Protein AF-A0A0Q3KQB5-F1 (afdb_monomer_lite)

Organism: Brachypodium distachyon (NCBI:txid15368)

Radius of gyration: 31.4 Å; chains: 1; bounding box: 70×89×76 Å

Foldseek 3Di:
DDDDDDDDDDDDDDDDDDDDDDDPPPDDDDPVRVVVVVVVVVVVVVVLLVPDPPDDPPDDPVCPPVSDDDDPPPPDPPPDPPPDPCPPPQDLQQVALPAPPNPNHPPVQWDADDDFKTKGDDPDDAPDPPKIKIFGNDLAQEPVPDDPVSVVVVVVVQVVSQVVLVVVQWGWDWDWDRPDVVNHSHTTIIMTDIDHPVVVVCVVVVVVVPPPPPPDD

Sequence (217 aa):
MESVLDDQDTSVDDPRHEKGRRSIRHTKPVAADRRKGEKDADLHAADLIVRSKHYNMSRSVEDEYNLGDAPRRKSKEAHEEKSTTHTHILTQKDRCLYCLENPSRPKHLVVAIGNFTYLMLPQFEPVVPGHFIILPLQHESATRGIDRNIWEEIRNFKKCLLKMFAQQDKDVIFMETVICLAKQRRHCIIECIPVPLEVSNKAPMYFKKWQPSASHP

Structure (mmCIF, N/CA/C/O backbone):
data_AF-A0A0Q3KQB5-F1
#
_entry.id   AF-A0A0Q3KQB5-F1
#
loop_
_atom_site.group_PDB
_atom_site.id
_atom_site.type_symbol
_atom_site.label_atom_id
_atom_site.label_alt_id
_atom_site.label_comp_id
_atom_site.label_asym_id
_atom_site.label_entity_id
_atom_site.label_seq_id
_atom_site.pdbx_PDB_ins_code
_atom_site.Cartn_x
_atom_site.Cartn_y
_atom_site.Cartn_z
_atom_site.occupancy
_atom_site.B_iso_or_equiv
_atom_site.auth_seq_id
_atom_site.auth_comp_id
_atom_site.auth_asym_id
_atom_site.auth_atom_id
_atom_site.pdbx_PDB_model_num
ATOM 1 N N . MET A 1 1 ? 30.955 54.307 -55.848 1.00 34.22 1 MET A N 1
ATOM 2 C CA . MET A 1 1 ? 32.297 54.861 -55.594 1.00 34.22 1 MET A CA 1
ATOM 3 C C . MET A 1 1 ? 32.847 54.068 -54.424 1.00 34.22 1 MET A C 1
ATOM 5 O O . MET A 1 1 ? 32.326 54.224 -53.331 1.00 34.22 1 MET A O 1
ATOM 9 N N . GLU A 1 2 ? 33.542 52.952 -54.675 1.00 24.41 2 GLU A N 1
ATOM 10 C CA . GLU A 1 2 ? 34.987 52.903 -55.033 1.00 24.41 2 GLU A CA 1
ATOM 11 C C . GLU A 1 2 ? 35.827 53.581 -53.940 1.00 24.41 2 GLU A C 1
ATOM 13 O O . GLU A 1 2 ? 35.481 54.679 -53.526 1.00 24.41 2 GLU A O 1
ATOM 18 N N . SER A 1 3 ? 36.918 53.042 -53.403 1.00 26.06 3 SER A N 1
ATOM 19 C CA . SER A 1 3 ? 37.793 51.905 -53.737 1.00 26.06 3 SER A CA 1
ATOM 20 C C . SER A 1 3 ? 38.804 51.780 -52.571 1.00 26.06 3 SER A C 1
ATOM 22 O O . SER A 1 3 ? 39.145 52.801 -51.985 1.00 26.06 3 SER A O 1
ATOM 24 N N . VAL A 1 4 ? 39.096 50.574 -52.065 1.00 29.88 4 VAL A N 1
ATOM 25 C CA . VAL A 1 4 ? 40.359 49.794 -52.208 1.00 29.88 4 VAL A CA 1
ATOM 26 C C . VAL A 1 4 ? 41.632 50.403 -51.569 1.00 29.88 4 VAL A C 1
ATOM 28 O O . VAL A 1 4 ? 41.994 51.531 -51.890 1.00 29.88 4 VAL A O 1
ATOM 31 N N . LEU A 1 5 ? 42.314 49.565 -50.760 1.00 28.83 5 LEU A N 1
ATOM 32 C CA . LEU A 1 5 ? 43.770 49.262 -50.639 1.00 28.83 5 LEU A CA 1
ATOM 33 C C . LEU A 1 5 ? 44.191 49.159 -49.149 1.00 28.83 5 LEU A C 1
ATOM 35 O O . LEU A 1 5 ? 44.036 50.123 -48.408 1.00 28.83 5 LEU A O 1
ATOM 39 N N . ASP A 1 6 ? 44.383 47.953 -48.594 1.00 26.89 6 ASP A N 1
ATOM 40 C CA . ASP A 1 6 ? 45.582 47.070 -48.602 1.00 26.89 6 ASP A CA 1
ATOM 41 C C . ASP A 1 6 ? 46.712 47.569 -47.685 1.00 26.89 6 ASP A C 1
ATOM 43 O O . ASP A 1 6 ? 47.214 48.667 -47.884 1.00 26.89 6 ASP A O 1
ATOM 47 N N . ASP A 1 7 ? 47.102 46.750 -46.699 1.00 29.17 7 ASP A N 1
ATOM 48 C CA . ASP A 1 7 ? 48.508 46.366 -46.524 1.00 29.17 7 ASP A CA 1
ATOM 49 C C . ASP A 1 7 ? 48.683 45.172 -45.563 1.00 29.17 7 ASP A C 1
ATOM 51 O O . ASP A 1 7 ? 47.930 44.958 -44.610 1.00 29.17 7 ASP A O 1
ATOM 55 N N . GLN A 1 8 ? 49.684 44.373 -45.922 1.00 28.42 8 GLN A N 1
ATOM 56 C CA . GLN A 1 8 ? 50.050 43.021 -45.494 1.00 28.42 8 GLN A CA 1
ATOM 57 C C . GLN A 1 8 ? 50.700 42.971 -44.096 1.00 28.42 8 GLN A C 1
ATOM 59 O O . GLN A 1 8 ? 51.203 43.983 -43.622 1.00 28.42 8 GLN A O 1
ATOM 64 N N . ASP A 1 9 ? 50.738 41.793 -43.447 1.00 24.27 9 ASP A N 1
ATOM 65 C CA . ASP A 1 9 ? 51.965 40.969 -43.413 1.00 24.27 9 ASP A CA 1
ATOM 66 C C . ASP A 1 9 ? 51.830 39.644 -42.615 1.00 24.27 9 ASP A C 1
ATOM 68 O O . ASP A 1 9 ? 51.069 39.524 -41.653 1.00 24.27 9 ASP A O 1
ATOM 72 N N . THR A 1 10 ? 52.696 38.695 -42.986 1.00 25.69 10 THR A N 1
ATOM 73 C CA . THR A 1 10 ? 53.191 37.505 -42.256 1.00 25.69 10 THR A CA 1
ATOM 74 C C . THR A 1 10 ? 52.646 36.092 -42.569 1.00 25.69 10 THR A C 1
ATOM 76 O O . THR A 1 10 ? 51.698 35.573 -41.987 1.00 25.69 10 THR A O 1
ATOM 79 N N . SER A 1 11 ? 53.407 35.446 -43.466 1.00 27.06 11 SER A N 1
ATOM 80 C CA . SER A 1 11 ? 54.038 34.110 -43.371 1.00 27.06 11 SER A CA 1
ATOM 81 C C . SER A 1 11 ? 53.189 32.836 -43.225 1.00 27.06 11 SER A C 1
ATOM 83 O O . SER A 1 11 ? 52.615 32.538 -42.180 1.00 27.06 11 SER A O 1
ATOM 85 N N . VAL A 1 12 ? 53.282 32.014 -44.273 1.00 31.72 12 VAL A N 1
ATOM 86 C CA . VAL A 1 12 ? 52.956 30.582 -44.337 1.00 31.72 12 VAL A CA 1
ATOM 87 C C . VAL A 1 12 ? 54.122 29.771 -43.755 1.00 31.72 12 VAL A C 1
ATOM 89 O O . VAL A 1 12 ? 55.255 30.001 -44.166 1.00 31.72 12 VAL A O 1
ATOM 92 N N . ASP A 1 13 ? 53.851 28.793 -42.881 1.00 27.06 13 ASP A N 1
ATOM 93 C CA . ASP A 1 13 ? 54.765 27.665 -42.629 1.00 27.06 13 ASP A CA 1
ATOM 94 C C . ASP A 1 13 ? 54.020 26.385 -42.171 1.00 27.06 13 ASP A C 1
ATOM 96 O O . ASP A 1 13 ? 53.033 26.429 -41.435 1.00 27.06 13 ASP A O 1
ATOM 100 N N . ASP A 1 14 ? 54.508 25.249 -42.673 1.00 30.89 14 ASP A N 1
ATOM 101 C CA . ASP A 1 14 ? 53.938 23.887 -42.774 1.00 30.89 14 ASP A CA 1
ATOM 102 C C . ASP A 1 14 ? 53.944 23.083 -41.431 1.00 30.89 14 ASP A C 1
ATOM 104 O O . ASP A 1 14 ? 54.780 23.344 -40.555 1.00 30.89 14 ASP A O 1
ATOM 108 N N . PRO A 1 15 ? 53.072 22.067 -41.208 1.00 30.52 15 PRO A N 1
ATOM 109 C CA . PRO A 1 15 ? 52.897 21.415 -39.915 1.00 30.52 15 PRO A CA 1
ATOM 110 C C . PRO A 1 15 ? 53.890 20.262 -39.710 1.00 30.52 15 PRO A C 1
ATOM 112 O O . PRO A 1 15 ? 53.826 19.218 -40.362 1.00 30.52 15 PRO A O 1
ATOM 115 N N . ARG A 1 16 ? 54.771 20.394 -38.713 1.00 28.41 16 ARG A N 1
ATOM 116 C CA . ARG A 1 16 ? 55.593 19.277 -38.225 1.00 28.41 16 ARG A CA 1
ATOM 117 C C . ARG A 1 16 ? 54.859 18.473 -37.151 1.00 28.41 16 ARG A C 1
ATOM 119 O O . ARG A 1 16 ? 54.388 18.983 -36.141 1.00 28.41 16 ARG A O 1
ATOM 126 N N . HIS A 1 17 ? 54.776 17.177 -37.422 1.00 34.12 17 HIS A N 1
ATOM 127 C CA . HIS A 1 17 ? 54.121 16.129 -36.655 1.00 34.12 17 HIS A CA 1
ATOM 128 C C . HIS A 1 17 ? 54.867 15.836 -35.338 1.00 34.12 17 HIS A C 1
ATOM 130 O O . HIS A 1 17 ? 55.954 15.261 -35.367 1.00 34.12 17 HIS A O 1
ATOM 136 N N . GLU A 1 18 ? 54.274 16.161 -34.183 1.00 29.61 18 GLU A N 1
ATOM 137 C CA . GLU A 1 18 ? 54.802 15.768 -32.868 1.00 29.61 18 GLU A CA 1
ATOM 138 C C . GLU A 1 18 ? 53.836 14.799 -32.158 1.00 29.61 18 GLU A C 1
ATOM 140 O O . GLU A 1 18 ? 52.687 15.110 -31.838 1.00 29.61 18 GLU A O 1
ATOM 145 N N . LYS A 1 19 ? 54.294 13.555 -31.969 1.00 32.16 19 LYS A N 1
ATOM 146 C CA . LYS A 1 19 ? 53.534 12.451 -31.367 1.00 32.16 19 LYS A CA 1
ATOM 147 C C . LYS A 1 19 ? 53.401 12.647 -29.852 1.00 32.16 19 LYS A C 1
ATOM 149 O O . LYS A 1 19 ? 54.242 12.192 -29.081 1.00 32.16 19 LYS A O 1
ATOM 154 N N . GLY A 1 20 ? 52.297 13.249 -29.415 1.00 28.92 20 GLY A N 1
ATOM 155 C CA . GLY A 1 20 ? 51.906 13.288 -28.005 1.00 28.92 20 GLY A CA 1
ATOM 156 C C . GLY A 1 20 ? 51.503 11.904 -27.472 1.00 28.92 20 GLY A C 1
ATOM 157 O O . GLY A 1 20 ? 50.488 11.336 -27.882 1.00 28.92 20 GLY A O 1
ATOM 158 N N . ARG A 1 21 ? 52.277 11.362 -26.522 1.00 34.19 21 ARG A N 1
ATOM 159 C CA . ARG A 1 21 ? 51.902 10.200 -25.692 1.00 34.19 21 ARG A CA 1
ATOM 160 C C . ARG A 1 21 ? 50.584 10.495 -24.958 1.00 34.19 21 ARG A C 1
ATOM 162 O O . ARG A 1 21 ? 50.559 11.288 -24.019 1.00 34.19 21 ARG A O 1
ATOM 169 N N . ARG A 1 22 ? 49.486 9.835 -25.346 1.00 32.84 22 ARG A N 1
ATOM 170 C CA . ARG A 1 22 ? 48.226 9.862 -24.584 1.00 32.84 22 ARG A CA 1
ATOM 171 C C . ARG A 1 22 ? 48.401 9.070 -23.288 1.00 32.84 22 ARG A C 1
ATOM 173 O O . ARG A 1 22 ? 48.435 7.844 -23.305 1.00 32.84 22 ARG A O 1
ATOM 180 N N . SER A 1 23 ? 48.506 9.780 -22.169 1.00 36.62 23 SER A N 1
ATOM 181 C CA . SER A 1 23 ? 48.377 9.197 -20.833 1.00 36.62 23 SER A CA 1
ATOM 182 C C . SER A 1 23 ? 46.940 8.704 -20.641 1.00 36.62 23 SER A C 1
ATOM 184 O O . SER A 1 23 ? 45.992 9.493 -20.682 1.00 36.62 23 SER A O 1
ATOM 186 N N . ILE A 1 24 ? 46.770 7.389 -20.487 1.00 39.47 24 ILE A N 1
ATOM 187 C CA . ILE A 1 24 ? 45.485 6.761 -20.175 1.00 39.47 24 ILE A CA 1
ATOM 188 C C . ILE A 1 24 ? 45.134 7.156 -18.739 1.00 39.47 24 ILE A C 1
ATOM 190 O O . ILE A 1 24 ? 45.691 6.630 -17.777 1.00 39.47 24 ILE A O 1
ATOM 194 N N . ARG A 1 25 ? 44.214 8.111 -18.577 1.00 37.84 25 ARG A N 1
ATOM 195 C CA . ARG A 1 25 ? 43.635 8.418 -17.267 1.00 37.84 25 ARG A CA 1
ATOM 196 C C . ARG A 1 25 ? 42.748 7.245 -16.855 1.00 37.84 25 ARG A C 1
ATOM 198 O O . ARG A 1 25 ? 41.678 7.056 -17.425 1.00 37.84 25 ARG A O 1
ATOM 205 N N . HIS A 1 26 ? 43.172 6.476 -15.854 1.00 39.59 26 HIS A N 1
ATOM 206 C CA . HIS A 1 26 ? 42.289 5.538 -15.165 1.00 39.59 26 HIS A CA 1
ATOM 207 C C . HIS A 1 26 ? 41.210 6.319 -14.406 1.00 39.59 26 HIS A C 1
ATOM 209 O O . HIS A 1 26 ? 41.435 6.838 -13.312 1.00 39.59 26 HIS A O 1
ATOM 215 N N . THR A 1 27 ? 40.022 6.416 -14.995 1.00 50.78 27 THR A N 1
ATOM 216 C CA . THR A 1 27 ? 38.812 6.831 -14.287 1.00 50.78 27 THR A CA 1
ATOM 217 C C . THR A 1 27 ? 38.420 5.731 -13.307 1.00 50.78 27 THR A C 1
ATOM 219 O O . THR A 1 27 ? 38.236 4.581 -13.704 1.00 50.78 27 THR A O 1
ATOM 222 N N . LYS A 1 28 ? 38.317 6.068 -12.015 1.00 41.97 28 LYS A N 1
ATOM 223 C CA . LYS A 1 28 ? 37.881 5.121 -10.981 1.00 41.97 28 LYS A CA 1
ATOM 224 C C . LYS A 1 28 ? 36.465 4.624 -11.319 1.00 41.97 28 LYS A C 1
ATOM 226 O O . LYS A 1 28 ? 35.595 5.466 -11.546 1.00 41.97 28 LYS A O 1
ATOM 231 N N . PRO A 1 29 ? 36.215 3.304 -11.344 1.00 44.75 29 PRO A N 1
ATOM 232 C CA . PRO A 1 29 ? 34.903 2.778 -11.692 1.00 44.75 29 PRO A CA 1
ATOM 233 C C . PRO A 1 29 ? 33.861 3.214 -10.657 1.00 44.75 29 PRO A C 1
ATOM 235 O O . PRO A 1 29 ? 34.083 3.140 -9.442 1.00 44.75 29 PRO A O 1
ATOM 238 N N . VAL A 1 30 ? 32.716 3.682 -11.154 1.00 51.41 30 VAL A N 1
ATOM 239 C CA . VAL A 1 30 ? 31.548 4.057 -10.346 1.00 51.41 30 VAL A CA 1
ATOM 240 C C . VAL A 1 30 ? 31.005 2.798 -9.658 1.00 51.41 30 VAL A C 1
ATOM 242 O O . VAL A 1 30 ? 31.136 1.692 -10.175 1.00 51.41 30 VAL A O 1
ATOM 245 N N . ALA A 1 31 ? 30.376 2.926 -8.487 1.00 53.25 31 ALA A N 1
ATOM 246 C CA . ALA A 1 31 ? 29.877 1.782 -7.710 1.00 53.25 31 ALA A CA 1
ATOM 247 C C . ALA A 1 31 ? 28.942 0.832 -8.498 1.00 53.25 31 ALA A C 1
ATOM 249 O O . ALA A 1 31 ? 28.901 -0.364 -8.217 1.00 53.25 31 ALA A O 1
ATOM 250 N N . ALA A 1 32 ? 28.220 1.344 -9.500 1.00 46.34 32 ALA A N 1
ATOM 251 C CA . ALA A 1 32 ? 27.406 0.537 -10.412 1.00 46.34 32 ALA A CA 1
ATOM 252 C C . ALA A 1 32 ? 28.251 -0.362 -11.335 1.00 46.34 32 ALA A C 1
ATOM 254 O O . ALA A 1 32 ? 27.859 -1.492 -11.610 1.00 46.34 32 ALA A O 1
ATOM 255 N N . ASP A 1 33 ? 29.416 0.125 -11.757 1.00 49.28 33 ASP A N 1
ATOM 256 C CA . ASP A 1 33 ? 30.363 -0.572 -12.631 1.00 49.28 33 ASP A CA 1
ATOM 257 C C . ASP A 1 33 ? 31.113 -1.671 -11.861 1.00 49.28 33 ASP A C 1
ATOM 259 O O . ASP A 1 33 ? 31.289 -2.781 -12.353 1.00 49.28 33 ASP A O 1
ATOM 263 N N . ARG A 1 34 ? 31.425 -1.414 -10.580 1.00 52.47 34 ARG A N 1
ATOM 264 C CA . ARG A 1 34 ? 31.968 -2.427 -9.652 1.00 52.47 34 ARG A CA 1
ATOM 265 C C . ARG A 1 34 ? 30.981 -3.576 -9.426 1.00 52.47 34 ARG A C 1
ATOM 267 O O . ARG A 1 34 ? 31.353 -4.732 -9.569 1.00 52.47 34 ARG A O 1
ATOM 274 N N . ARG A 1 35 ? 29.700 -3.263 -9.189 1.00 49.81 35 ARG A N 1
ATOM 275 C CA . ARG A 1 35 ? 28.631 -4.270 -9.023 1.00 49.81 35 ARG A CA 1
ATOM 276 C C . ARG A 1 35 ? 28.311 -5.048 -10.301 1.00 49.81 35 ARG A C 1
ATOM 278 O O . ARG A 1 35 ? 27.795 -6.160 -10.215 1.00 49.81 35 ARG A O 1
ATOM 285 N N . LYS A 1 36 ? 28.533 -4.452 -11.475 1.00 45.47 36 LYS A N 1
ATOM 286 C CA . LYS A 1 36 ? 28.383 -5.129 -12.769 1.00 45.47 36 LYS A CA 1
ATOM 287 C C . LYS A 1 36 ? 29.555 -6.088 -13.006 1.00 45.47 36 LYS A C 1
ATOM 289 O O . LYS A 1 36 ? 29.309 -7.245 -13.317 1.00 45.47 36 LYS A O 1
ATOM 294 N N . GLY A 1 37 ? 30.785 -5.649 -12.725 1.00 53.97 37 GLY A N 1
ATOM 295 C CA . GLY A 1 37 ? 31.982 -6.493 -12.787 1.00 53.97 37 GLY A CA 1
ATOM 296 C C . GLY A 1 37 ? 31.973 -7.671 -11.805 1.00 53.97 37 GLY A C 1
ATOM 297 O O . GLY A 1 37 ? 32.370 -8.766 -12.180 1.00 53.97 37 GLY A O 1
ATOM 298 N N . GLU A 1 38 ? 31.468 -7.484 -10.580 1.00 53.97 38 GLU A N 1
ATOM 299 C CA . GLU A 1 38 ? 31.330 -8.566 -9.584 1.00 53.97 38 GLU A CA 1
ATOM 300 C C . GLU A 1 38 ? 30.339 -9.651 -10.040 1.00 53.97 38 GLU A C 1
ATOM 302 O O . GLU A 1 38 ? 30.637 -10.839 -9.964 1.00 53.97 38 GLU A O 1
ATOM 307 N N . LYS A 1 39 ? 29.183 -9.257 -10.594 1.00 56.03 39 LYS A N 1
ATOM 308 C CA . LYS A 1 39 ? 28.2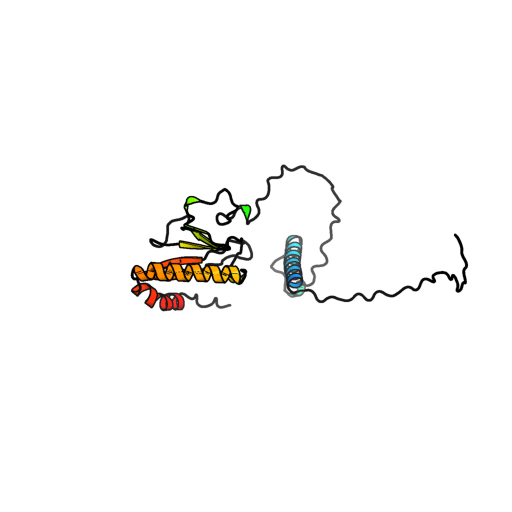01 -10.215 -11.132 1.00 56.03 39 LYS A CA 1
ATOM 309 C C . LYS A 1 39 ? 28.721 -10.965 -12.354 1.00 56.03 39 LYS A C 1
ATOM 311 O O . LYS A 1 39 ? 28.395 -12.136 -12.519 1.00 56.03 39 LYS A O 1
ATOM 316 N N . ASP A 1 40 ? 29.514 -10.303 -13.190 1.00 66.19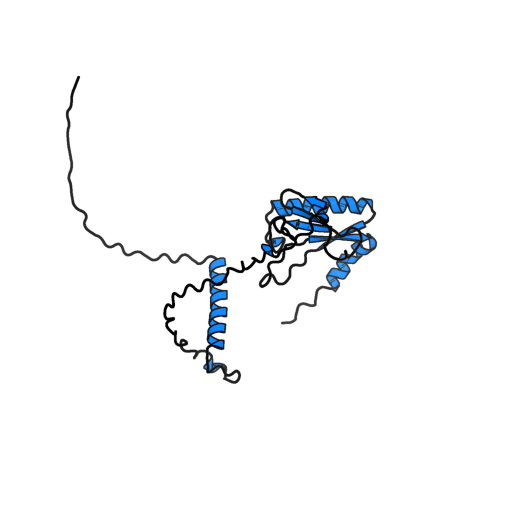 40 ASP A N 1
ATOM 317 C CA . ASP A 1 40 ? 30.140 -10.935 -14.349 1.00 66.19 40 ASP A CA 1
ATOM 318 C C . ASP A 1 40 ? 31.245 -11.913 -13.918 1.00 66.19 40 ASP A C 1
ATOM 320 O O . ASP A 1 40 ? 31.391 -12.963 -14.539 1.00 66.19 40 ASP A O 1
ATOM 324 N N . ALA A 1 41 ? 3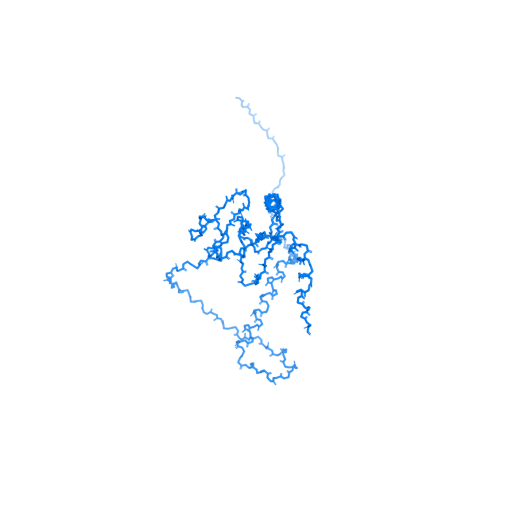1.970 -11.629 -12.828 1.00 73.12 41 ALA A N 1
ATOM 325 C CA . ALA A 1 41 ? 32.996 -12.517 -12.283 1.00 73.12 41 ALA A CA 1
ATOM 326 C C . ALA A 1 41 ? 32.405 -13.811 -11.705 1.00 73.12 41 ALA A C 1
ATOM 328 O O . ALA A 1 41 ? 32.869 -14.894 -12.059 1.00 73.12 41 ALA A O 1
ATOM 329 N N . ASP A 1 42 ? 31.351 -13.716 -10.888 1.00 78.69 42 ASP A N 1
ATOM 330 C CA . ASP A 1 42 ? 30.683 -14.890 -10.307 1.00 78.69 42 ASP A CA 1
ATOM 331 C C . ASP A 1 42 ? 30.036 -15.764 -11.391 1.00 78.69 42 ASP A C 1
ATOM 333 O O . ASP A 1 42 ? 30.144 -16.992 -11.366 1.00 78.69 42 ASP A O 1
ATOM 337 N N . LEU A 1 43 ? 29.388 -15.138 -12.381 1.00 78.44 43 LEU A N 1
ATOM 338 C CA . LEU A 1 43 ? 28.815 -15.849 -13.526 1.00 78.44 43 LEU A CA 1
ATOM 339 C C . LEU A 1 43 ? 29.899 -16.512 -14.379 1.00 78.44 43 LEU A C 1
ATOM 341 O O . LEU A 1 43 ? 29.716 -17.646 -14.815 1.00 78.44 43 LEU A O 1
ATOM 345 N N . HIS A 1 44 ? 31.027 -15.835 -14.596 1.00 79.75 44 HIS A N 1
ATOM 346 C CA . HIS A 1 44 ? 32.163 -16.392 -15.322 1.00 79.75 44 HIS A CA 1
ATOM 347 C C . HIS A 1 44 ? 32.794 -17.568 -14.566 1.00 79.75 44 HIS A C 1
ATOM 349 O O . HIS A 1 44 ? 33.077 -18.599 -15.171 1.00 79.75 44 HIS A O 1
ATOM 355 N N . ALA A 1 45 ? 32.958 -17.463 -13.245 1.00 79.56 45 ALA A N 1
ATOM 356 C CA . ALA A 1 45 ? 33.443 -18.555 -12.406 1.00 79.56 45 ALA A CA 1
ATOM 357 C C . ALA A 1 45 ? 32.491 -19.762 -12.444 1.00 79.56 45 ALA A C 1
ATOM 359 O O . ALA A 1 45 ? 32.933 -20.887 -12.672 1.00 79.56 45 ALA A O 1
ATOM 360 N N . ALA A 1 46 ? 31.180 -19.538 -12.308 1.00 82.12 46 ALA A N 1
ATOM 361 C CA . ALA A 1 46 ? 30.179 -20.600 -12.410 1.00 82.12 46 ALA A CA 1
ATOM 362 C C . ALA A 1 46 ? 30.187 -21.276 -13.793 1.00 82.12 46 ALA A C 1
ATOM 364 O O . ALA A 1 46 ? 30.137 -22.502 -13.889 1.00 82.12 46 ALA A O 1
ATOM 365 N N . ASP A 1 47 ? 30.295 -20.493 -14.866 1.00 78.81 47 ASP A N 1
ATOM 366 C CA . ASP A 1 47 ? 30.380 -20.995 -16.238 1.00 78.81 47 ASP A CA 1
ATOM 367 C C . ASP A 1 47 ? 31.665 -21.813 -16.471 1.00 78.81 47 ASP A C 1
ATOM 369 O O . ASP A 1 47 ? 31.616 -22.870 -17.102 1.00 78.81 47 ASP A O 1
ATOM 373 N N . LEU A 1 48 ? 32.802 -21.394 -15.902 1.00 77.12 48 LEU A N 1
ATOM 374 C CA . LEU A 1 48 ? 34.047 -22.169 -15.915 1.00 77.12 48 LEU A CA 1
ATOM 375 C C . LEU A 1 48 ? 33.903 -23.502 -15.173 1.00 77.12 48 LEU A C 1
ATOM 377 O O . LEU A 1 48 ? 34.290 -24.538 -15.715 1.00 77.12 48 LEU A O 1
ATOM 381 N N . ILE A 1 49 ? 33.311 -23.493 -13.976 1.00 76.31 49 ILE A N 1
ATOM 382 C CA . ILE A 1 49 ? 33.083 -24.700 -13.169 1.00 76.31 49 ILE A CA 1
ATOM 383 C C . ILE A 1 49 ? 32.222 -25.702 -13.948 1.00 76.31 49 ILE A C 1
ATOM 385 O O . ILE A 1 49 ? 32.630 -26.851 -14.116 1.00 76.31 49 ILE A O 1
ATOM 389 N N . VAL A 1 50 ? 31.091 -25.259 -14.509 1.00 77.50 50 VAL A N 1
ATOM 390 C CA . VAL A 1 50 ? 30.169 -26.110 -15.287 1.00 77.50 50 VAL A CA 1
ATOM 391 C C . VAL A 1 50 ? 30.821 -26.658 -16.559 1.00 77.50 50 VAL A C 1
ATOM 393 O O . VAL A 1 50 ? 30.565 -27.796 -16.952 1.00 77.50 50 VAL A O 1
ATOM 396 N N . ARG A 1 51 ? 31.663 -25.863 -17.228 1.00 71.50 51 ARG A N 1
ATOM 397 C CA . ARG A 1 51 ? 32.348 -26.278 -18.464 1.00 71.50 51 ARG A CA 1
ATOM 398 C C . ARG A 1 51 ? 33.556 -27.172 -18.217 1.00 71.50 51 ARG A C 1
ATOM 400 O O . ARG A 1 51 ? 33.998 -27.860 -19.143 1.00 71.50 51 ARG A O 1
ATOM 407 N N . SER A 1 52 ? 34.113 -27.158 -17.012 1.00 74.00 52 SER A N 1
ATOM 408 C CA . SER A 1 52 ? 35.293 -27.947 -16.688 1.00 74.00 52 SER A CA 1
ATOM 409 C C . SER A 1 52 ? 34.936 -29.436 -16.564 1.00 74.00 52 SER A C 1
ATOM 411 O O . SER A 1 52 ? 34.167 -29.861 -15.709 1.00 74.00 52 SER A O 1
ATOM 413 N N . LYS A 1 53 ? 35.523 -30.275 -17.429 1.00 62.94 53 LYS A N 1
ATOM 414 C CA . LYS A 1 53 ? 35.345 -31.743 -17.387 1.00 62.94 53 LYS A CA 1
ATOM 415 C C . LYS A 1 53 ? 36.013 -32.410 -16.177 1.00 62.94 53 LYS A C 1
ATOM 417 O O . LYS A 1 53 ? 35.768 -33.582 -15.920 1.00 62.94 53 LYS A O 1
ATOM 422 N N . HIS A 1 54 ? 36.881 -31.679 -15.479 1.00 60.56 54 HIS A N 1
ATOM 423 C CA . HIS A 1 54 ? 37.686 -32.167 -14.359 1.00 60.56 54 HIS A CA 1
ATOM 424 C C . HIS A 1 54 ? 37.153 -31.732 -12.988 1.00 60.56 54 HIS A C 1
ATOM 426 O O . HIS A 1 54 ? 37.830 -31.961 -11.987 1.00 60.56 54 HIS A O 1
ATOM 432 N N . TYR A 1 55 ? 35.962 -31.127 -12.920 1.00 58.44 55 TYR A N 1
ATOM 433 C CA . TYR A 1 55 ? 35.358 -30.786 -11.638 1.00 58.44 55 TYR A CA 1
ATOM 434 C C . TYR A 1 55 ? 34.956 -32.062 -10.889 1.00 58.44 55 TYR A C 1
ATOM 436 O O . TYR A 1 55 ? 34.025 -32.765 -11.279 1.00 58.44 55 TYR A O 1
ATOM 444 N N . ASN A 1 56 ? 35.683 -32.369 -9.816 1.00 60.97 56 ASN A N 1
ATOM 445 C CA . ASN A 1 56 ? 35.336 -33.411 -8.862 1.00 60.97 56 ASN A CA 1
ATOM 446 C C . ASN A 1 56 ? 35.282 -32.777 -7.468 1.00 60.97 56 ASN A C 1
ATOM 448 O O . ASN A 1 56 ? 36.275 -32.219 -7.004 1.00 60.97 56 ASN A O 1
ATOM 452 N N . MET A 1 57 ? 34.126 -32.884 -6.811 1.00 57.81 57 MET A N 1
ATOM 453 C CA . MET A 1 57 ? 33.832 -32.280 -5.506 1.00 57.81 57 MET A CA 1
ATOM 454 C C . MET A 1 57 ? 34.693 -32.844 -4.358 1.00 57.81 57 MET A C 1
ATOM 456 O O . MET A 1 57 ? 34.651 -32.324 -3.250 1.00 57.81 57 MET A O 1
ATOM 460 N N . SER A 1 58 ? 35.477 -33.898 -4.611 1.00 55.56 58 SER A N 1
ATOM 461 C CA . SER A 1 58 ? 36.357 -34.543 -3.632 1.00 55.56 58 SER A CA 1
ATOM 462 C C . SER A 1 58 ? 37.838 -34.133 -3.717 1.00 55.56 58 SER A C 1
ATOM 464 O O . SER A 1 58 ? 38.670 -34.817 -3.120 1.00 55.56 58 SER A O 1
ATOM 466 N N . ARG A 1 59 ? 38.219 -33.104 -4.492 1.00 54.53 59 ARG A N 1
ATOM 467 C CA . ARG A 1 59 ? 39.625 -32.642 -4.547 1.00 54.53 59 ARG A CA 1
ATOM 468 C C . ARG A 1 59 ? 39.966 -31.724 -3.369 1.00 54.53 59 ARG A C 1
ATOM 470 O O . ARG A 1 59 ? 39.137 -30.924 -2.948 1.00 54.53 59 ARG A O 1
ATOM 477 N N . SER A 1 60 ? 41.194 -31.864 -2.859 1.00 55.59 60 SER A N 1
ATOM 478 C CA . SER A 1 60 ? 41.753 -31.025 -1.789 1.00 55.59 60 SER A CA 1
ATOM 479 C C . SER A 1 60 ? 41.812 -29.557 -2.214 1.00 55.59 60 SER A C 1
ATOM 481 O O . SER A 1 60 ? 42.058 -29.256 -3.384 1.00 55.59 60 SER A O 1
ATOM 483 N N . VAL A 1 61 ? 41.631 -28.658 -1.245 1.00 53.78 61 VAL A N 1
ATOM 484 C CA . VAL A 1 61 ? 41.595 -27.189 -1.395 1.00 53.78 61 VAL A CA 1
ATOM 485 C C . VAL A 1 61 ? 42.869 -26.635 -2.058 1.00 53.78 61 VAL A C 1
ATOM 487 O O . VAL A 1 61 ? 42.838 -25.578 -2.681 1.00 53.78 61 VAL A O 1
ATOM 490 N N . GLU A 1 62 ? 43.988 -27.365 -2.010 1.00 51.59 62 GLU A N 1
ATOM 491 C CA . GLU A 1 62 ? 45.243 -26.948 -2.649 1.00 51.59 62 GLU A CA 1
ATOM 492 C C . GLU A 1 62 ? 45.239 -26.984 -4.193 1.00 51.59 62 GLU A C 1
ATOM 494 O O . GLU A 1 62 ? 46.099 -26.354 -4.807 1.00 51.59 62 GLU A O 1
ATOM 499 N N . ASP A 1 63 ? 44.269 -27.641 -4.842 1.00 55.00 63 ASP A N 1
ATOM 500 C CA . ASP A 1 63 ? 44.181 -27.718 -6.313 1.00 55.00 63 ASP A CA 1
ATOM 501 C C . ASP A 1 63 ? 43.285 -26.627 -6.950 1.00 55.00 63 ASP A C 1
ATOM 503 O O . ASP A 1 63 ? 43.165 -26.559 -8.177 1.00 55.00 63 ASP A O 1
ATOM 507 N N . GLU A 1 64 ? 42.648 -25.765 -6.147 1.00 51.25 64 GLU A N 1
ATOM 508 C CA . GLU A 1 64 ? 41.617 -24.803 -6.589 1.00 51.25 64 GLU A CA 1
ATOM 509 C C . GLU A 1 64 ? 42.157 -23.695 -7.517 1.00 51.25 64 GLU A C 1
ATOM 511 O O . GLU A 1 64 ? 41.436 -23.164 -8.361 1.00 51.25 64 GLU A O 1
ATOM 516 N N . TYR A 1 65 ? 43.457 -23.398 -7.448 1.00 51.59 65 TYR A N 1
ATOM 517 C CA . TYR A 1 65 ? 44.111 -22.368 -8.269 1.00 51.59 65 TYR A CA 1
ATOM 518 C C . TYR A 1 65 ? 44.614 -22.878 -9.628 1.00 51.59 65 TYR A C 1
ATOM 520 O O . TYR A 1 65 ? 45.216 -22.117 -10.384 1.00 51.59 65 TYR A O 1
ATOM 528 N N . ASN A 1 66 ? 44.369 -24.152 -9.958 1.00 52.53 66 ASN A N 1
ATOM 529 C CA . ASN A 1 66 ? 44.841 -24.791 -11.191 1.00 52.53 66 ASN A CA 1
ATOM 530 C C . ASN A 1 66 ? 43.731 -24.971 -12.244 1.00 52.53 66 ASN A C 1
ATOM 532 O O . ASN A 1 66 ? 43.818 -25.842 -13.115 1.00 52.53 66 ASN A O 1
ATOM 536 N N . LEU A 1 67 ? 42.683 -24.139 -12.206 1.00 54.72 67 LEU A N 1
ATOM 537 C CA . LEU A 1 67 ? 41.819 -23.941 -13.370 1.00 54.72 67 LEU A CA 1
ATOM 538 C C . LEU A 1 67 ? 42.592 -23.127 -14.414 1.00 54.72 67 LEU A C 1
ATOM 540 O O . LEU A 1 67 ? 42.443 -21.913 -14.520 1.00 54.72 67 LEU A O 1
ATOM 544 N N . GLY A 1 68 ? 43.443 -23.805 -15.185 1.00 55.53 68 GLY A N 1
ATOM 545 C CA . GLY A 1 68 ? 43.987 -23.235 -16.413 1.00 55.53 68 GLY A CA 1
ATOM 546 C C . GLY A 1 68 ? 42.854 -22.730 -17.310 1.00 55.53 68 GLY A C 1
ATOM 547 O O . GLY A 1 68 ? 41.763 -23.310 -17.314 1.00 55.53 68 GLY A O 1
ATOM 548 N N . ASP A 1 69 ? 43.119 -21.650 -18.052 1.00 54.34 69 ASP A N 1
ATOM 549 C CA . ASP A 1 69 ? 42.172 -21.035 -18.984 1.00 54.34 69 ASP A CA 1
ATOM 550 C C . ASP A 1 69 ? 41.427 -22.111 -19.783 1.00 54.34 69 ASP A C 1
ATOM 552 O O . ASP A 1 69 ? 42.017 -22.845 -20.587 1.00 54.34 69 ASP A O 1
ATOM 556 N N . ALA A 1 70 ? 40.115 -22.225 -19.557 1.00 49.62 70 ALA A N 1
ATOM 557 C CA . ALA A 1 70 ? 39.286 -23.134 -20.330 1.00 49.62 70 ALA A CA 1
ATOM 558 C C . ALA A 1 70 ? 39.463 -22.786 -21.819 1.00 49.62 70 ALA A C 1
ATOM 560 O O . ALA A 1 70 ? 39.365 -21.608 -22.182 1.00 49.62 70 ALA A O 1
ATOM 561 N N . PRO A 1 71 ? 39.730 -23.764 -22.706 1.00 43.97 71 PRO A N 1
ATOM 562 C CA . PRO A 1 71 ? 40.029 -23.472 -24.097 1.00 43.97 71 PRO A CA 1
ATOM 563 C C . PRO A 1 71 ? 38.855 -22.719 -24.723 1.00 43.97 71 PRO A C 1
ATOM 565 O O . PRO A 1 71 ? 37.773 -23.270 -24.942 1.00 43.97 71 PRO A O 1
ATOM 568 N N . ARG A 1 72 ? 39.088 -21.437 -25.024 1.00 52.59 72 ARG A N 1
ATOM 569 C CA . ARG A 1 72 ? 38.198 -20.595 -25.821 1.00 52.59 72 ARG A CA 1
ATOM 570 C C . ARG A 1 72 ? 38.007 -21.278 -27.173 1.00 52.59 72 ARG A C 1
ATOM 572 O O . ARG A 1 72 ? 38.842 -21.163 -28.070 1.00 52.59 72 ARG A O 1
ATOM 579 N N . ARG A 1 73 ? 36.889 -21.983 -27.356 1.00 51.75 73 ARG A N 1
ATOM 580 C CA . ARG A 1 73 ? 36.414 -22.297 -28.703 1.00 51.75 73 ARG A CA 1
ATOM 581 C C . ARG A 1 73 ? 36.121 -20.957 -29.369 1.00 51.75 73 ARG A C 1
ATOM 583 O O . ARG A 1 73 ? 35.198 -20.264 -28.957 1.00 51.75 73 ARG A O 1
ATOM 590 N N . LYS A 1 74 ? 36.923 -20.584 -30.374 1.00 45.97 74 LYS A N 1
ATOM 591 C CA . LYS A 1 74 ? 36.564 -19.521 -31.319 1.00 45.97 74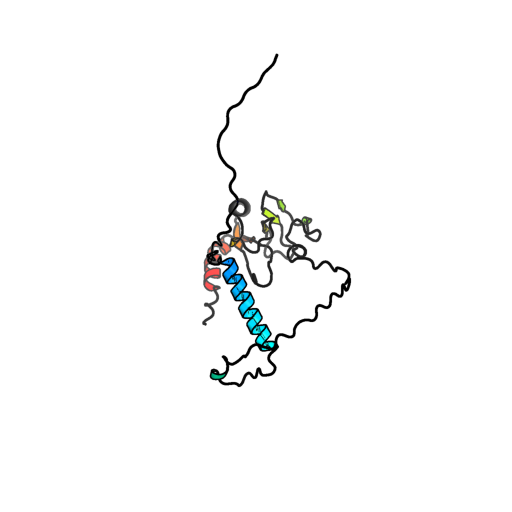 LYS A CA 1
ATOM 592 C C . LYS A 1 74 ? 35.177 -19.870 -31.853 1.00 45.97 74 LYS A C 1
ATOM 594 O O . LYS A 1 74 ? 35.036 -20.855 -32.580 1.00 45.97 74 LYS A O 1
ATOM 599 N N . SER A 1 75 ? 34.157 -19.126 -31.439 1.00 45.31 75 SER A N 1
ATOM 600 C CA . SER A 1 75 ? 32.844 -19.200 -32.062 1.00 45.31 75 SER A CA 1
ATOM 601 C C . SER A 1 75 ? 33.052 -18.855 -33.530 1.00 45.31 75 SER A C 1
ATOM 603 O O . SER A 1 75 ? 33.458 -17.739 -33.851 1.00 45.31 75 SER A O 1
ATOM 605 N N . LYS A 1 76 ? 32.847 -19.831 -34.417 1.00 46.62 76 LYS A N 1
ATOM 606 C CA . LYS A 1 76 ? 32.642 -19.525 -35.828 1.00 46.62 76 LYS A CA 1
ATOM 607 C C . LYS A 1 76 ? 31.430 -18.600 -35.877 1.00 46.62 76 LYS A C 1
ATOM 609 O O . LYS A 1 76 ? 30.385 -18.953 -35.332 1.00 46.62 76 LYS A O 1
ATOM 614 N N . GLU A 1 77 ? 31.606 -17.423 -36.459 1.00 47.25 77 GLU A N 1
ATOM 615 C CA . GLU A 1 77 ? 30.524 -16.502 -36.786 1.00 47.25 77 GLU A CA 1
ATOM 616 C C . GLU A 1 77 ? 29.572 -17.226 -37.743 1.00 47.25 77 GLU A C 1
ATOM 618 O O . GLU A 1 77 ? 29.804 -17.308 -38.946 1.00 47.25 77 GLU A O 1
ATOM 623 N N . ALA A 1 78 ? 28.532 -17.843 -37.188 1.00 41.84 78 ALA A N 1
ATOM 624 C CA . ALA A 1 78 ? 27.385 -18.309 -37.942 1.00 41.84 78 ALA A CA 1
ATOM 625 C C . ALA A 1 78 ? 26.359 -17.177 -37.902 1.00 41.84 78 ALA A C 1
ATOM 627 O O . ALA A 1 78 ? 25.547 -17.080 -36.983 1.00 41.84 78 ALA A O 1
ATOM 628 N N . HIS A 1 79 ? 26.462 -16.283 -38.882 1.00 46.19 79 HIS A N 1
ATOM 629 C CA . HIS A 1 79 ? 25.418 -15.325 -39.210 1.00 46.19 79 HIS A CA 1
ATOM 630 C C . HIS A 1 79 ? 24.274 -16.111 -39.863 1.00 46.19 79 HIS A C 1
ATOM 632 O O . HIS A 1 79 ? 24.197 -16.235 -41.080 1.00 46.19 79 HIS A O 1
ATOM 638 N N . GLU A 1 80 ? 23.433 -16.735 -39.044 1.00 42.66 80 GLU A N 1
ATOM 639 C CA . GLU A 1 80 ? 22.211 -17.387 -39.502 1.00 42.66 80 GLU A CA 1
ATOM 640 C C . GLU A 1 80 ? 21.037 -16.646 -38.856 1.00 42.66 80 GLU A C 1
ATOM 642 O O . GLU A 1 80 ? 20.681 -16.881 -37.700 1.00 42.66 80 GLU A O 1
ATOM 647 N N . GLU A 1 81 ? 20.474 -15.696 -39.608 1.00 48.78 81 GLU A N 1
ATOM 648 C CA . GLU A 1 81 ? 19.187 -15.058 -39.333 1.00 48.78 81 GLU A CA 1
ATOM 649 C C . GLU A 1 81 ? 18.085 -16.120 -39.392 1.00 48.78 81 GLU A C 1
ATOM 651 O O . GLU A 1 81 ? 17.348 -16.266 -40.366 1.00 48.78 81 GLU A O 1
ATOM 656 N N . LYS A 1 82 ? 17.951 -16.898 -38.322 1.00 42.41 82 LYS A N 1
ATOM 657 C CA . LYS A 1 82 ? 16.715 -17.621 -38.063 1.00 42.41 82 LYS A CA 1
ATOM 658 C C . LYS A 1 82 ? 15.726 -16.601 -37.528 1.00 42.41 82 LYS A C 1
ATOM 660 O O . LYS A 1 82 ? 15.730 -16.279 -36.344 1.00 42.41 82 LYS A O 1
ATOM 665 N N . SER A 1 83 ? 14.901 -16.095 -38.445 1.00 47.06 83 SER A N 1
ATOM 666 C CA . SER A 1 83 ? 13.630 -15.423 -38.177 1.00 47.06 83 SER A CA 1
ATOM 667 C C . SER A 1 83 ? 12.737 -16.362 -37.362 1.00 47.06 83 SER A C 1
ATOM 669 O O . SER A 1 83 ? 11.866 -17.066 -37.869 1.00 47.06 83 SER A O 1
ATOM 671 N N . THR A 1 84 ? 13.019 -16.450 -36.067 1.00 45.22 84 THR A N 1
ATOM 672 C CA . THR A 1 84 ? 12.089 -16.969 -35.082 1.00 45.22 84 THR A CA 1
ATOM 673 C C . THR A 1 84 ? 11.075 -15.863 -34.883 1.00 45.22 84 THR A C 1
ATOM 675 O O . THR A 1 84 ? 11.433 -14.799 -34.379 1.00 45.22 84 THR A O 1
ATOM 678 N N . THR A 1 85 ? 9.837 -16.103 -35.314 1.00 46.34 85 THR A N 1
ATOM 679 C CA . THR A 1 85 ? 8.635 -15.380 -34.882 1.00 46.34 85 THR A CA 1
ATOM 680 C C . THR A 1 85 ? 8.878 -14.722 -33.530 1.00 46.34 85 THR A C 1
ATOM 682 O O . THR A 1 85 ? 9.034 -15.431 -32.534 1.00 46.34 85 THR A O 1
ATOM 685 N N . HIS A 1 86 ? 8.986 -13.391 -33.510 1.00 49.62 86 HIS A N 1
ATOM 686 C CA . HIS A 1 86 ? 9.182 -12.616 -32.292 1.00 49.62 86 HIS A CA 1
ATOM 687 C C . HIS A 1 86 ? 7.966 -12.829 -31.382 1.00 49.62 86 HIS A C 1
ATOM 689 O O . HIS A 1 86 ? 7.033 -12.031 -31.362 1.00 49.62 86 HIS A O 1
ATOM 695 N N . THR A 1 87 ? 7.958 -13.906 -30.597 1.00 50.66 87 THR A N 1
ATOM 696 C CA . THR A 1 87 ? 7.223 -13.930 -29.340 1.00 50.66 87 THR A CA 1
ATOM 697 C C . THR A 1 87 ? 7.838 -12.814 -28.520 1.00 50.66 87 THR A C 1
ATOM 699 O O . THR A 1 87 ? 8.940 -12.970 -27.994 1.00 50.66 87 THR A O 1
ATOM 702 N N . HIS A 1 88 ? 7.185 -11.653 -28.514 1.00 55.31 88 HIS A N 1
ATOM 703 C CA . HIS A 1 88 ? 7.618 -10.501 -27.745 1.00 55.31 88 HIS A CA 1
ATOM 704 C C . HIS A 1 88 ? 7.798 -10.970 -26.301 1.00 55.31 88 HIS A C 1
ATOM 706 O O . HIS A 1 88 ? 6.827 -11.314 -25.623 1.00 55.31 88 HIS A O 1
ATOM 712 N N . ILE A 1 89 ? 9.048 -11.082 -25.847 1.00 61.47 89 ILE A N 1
ATOM 713 C CA . ILE A 1 89 ? 9.340 -11.459 -24.470 1.00 61.47 89 ILE A CA 1
ATOM 714 C C . ILE A 1 89 ? 8.851 -10.285 -23.629 1.00 61.47 89 ILE A C 1
ATOM 716 O O . ILE A 1 89 ? 9.532 -9.272 -23.511 1.00 61.47 89 ILE A O 1
ATOM 720 N N . LEU A 1 90 ? 7.630 -10.408 -23.102 1.00 61.81 90 LEU A N 1
ATOM 721 C CA . LEU A 1 90 ? 7.022 -9.397 -22.244 1.00 61.81 90 LEU A CA 1
ATOM 722 C C . LEU A 1 90 ? 7.982 -9.085 -21.099 1.00 61.81 90 LEU A C 1
ATOM 724 O O . LEU A 1 90 ? 8.387 -10.001 -20.368 1.00 61.81 90 LEU A O 1
ATOM 728 N N . THR A 1 91 ? 8.333 -7.809 -20.960 1.00 73.31 91 THR A N 1
ATOM 729 C CA . THR A 1 91 ? 9.195 -7.331 -19.883 1.00 73.31 91 THR A CA 1
ATOM 730 C C . THR A 1 91 ? 8.504 -7.556 -18.533 1.00 73.31 91 THR A C 1
ATOM 732 O O . THR A 1 91 ? 7.290 -7.761 -18.455 1.00 73.31 91 THR A O 1
ATOM 735 N N . GLN A 1 92 ? 9.255 -7.533 -17.425 1.00 71.69 92 GLN A N 1
ATOM 736 C CA . GLN A 1 92 ? 8.649 -7.682 -16.089 1.00 71.69 92 GLN A CA 1
ATOM 737 C C . GLN A 1 92 ? 7.578 -6.607 -15.808 1.00 71.69 92 GLN A C 1
ATOM 739 O O . GLN A 1 92 ? 6.615 -6.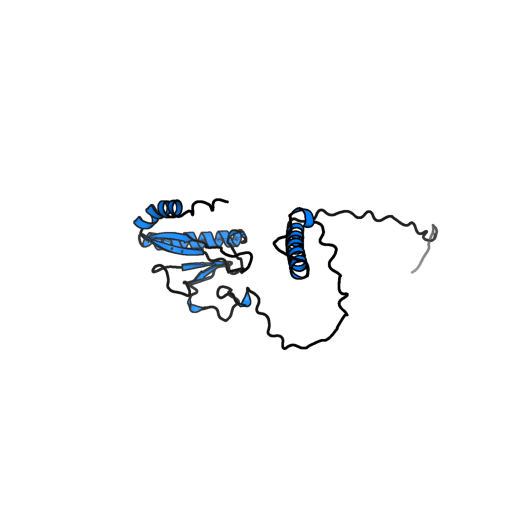892 -15.098 1.00 71.69 92 GLN A O 1
ATOM 744 N N . LYS A 1 93 ? 7.715 -5.414 -16.408 1.00 77.25 93 LYS A N 1
ATOM 745 C CA . LYS A 1 93 ? 6.731 -4.324 -16.343 1.00 77.25 93 LYS A CA 1
ATOM 746 C C . LYS A 1 93 ? 5.436 -4.696 -17.072 1.00 77.25 93 LYS A C 1
ATOM 748 O O . LYS A 1 93 ? 4.359 -4.544 -16.508 1.00 77.25 93 LYS A O 1
ATOM 753 N N . ASP A 1 94 ? 5.534 -5.279 -18.267 1.00 78.50 94 ASP A N 1
ATOM 754 C CA . ASP A 1 94 ? 4.363 -5.662 -19.077 1.00 78.50 94 ASP A CA 1
ATOM 755 C C . ASP A 1 94 ? 3.511 -6.749 -18.404 1.00 78.50 94 ASP A C 1
ATOM 757 O O . ASP A 1 94 ? 2.301 -6.828 -18.601 1.00 78.50 94 ASP A O 1
ATOM 761 N N . ARG A 1 95 ? 4.136 -7.587 -17.568 1.00 84.12 95 ARG A N 1
ATOM 762 C CA . ARG A 1 95 ? 3.447 -8.622 -16.778 1.00 84.12 95 ARG A CA 1
ATOM 763 C C . ARG A 1 95 ? 2.878 -8.094 -15.458 1.00 84.12 95 ARG A C 1
ATOM 765 O O . ARG A 1 95 ? 2.171 -8.821 -14.765 1.00 84.12 95 ARG A O 1
ATOM 772 N N . CYS A 1 96 ? 3.194 -6.860 -15.076 1.00 89.69 96 CYS A N 1
ATOM 773 C CA . CYS A 1 96 ? 2.805 -6.301 -13.792 1.00 89.69 96 CYS A CA 1
ATOM 774 C C . CYS A 1 96 ? 1.337 -5.876 -13.795 1.00 89.69 96 CYS A C 1
ATOM 776 O O . CYS A 1 96 ? 0.966 -4.913 -14.466 1.00 89.69 96 CYS A O 1
ATOM 778 N N . LEU A 1 97 ? 0.503 -6.541 -12.996 1.00 90.88 97 LEU A N 1
ATOM 779 C CA . LEU A 1 97 ? -0.923 -6.218 -12.874 1.00 90.88 97 LEU A CA 1
ATOM 780 C C . LEU A 1 97 ? -1.194 -4.894 -12.139 1.00 90.88 97 LEU A C 1
ATOM 782 O O . LEU A 1 97 ? -2.347 -4.501 -12.023 1.00 90.88 97 LEU A O 1
ATOM 786 N N . TYR A 1 98 ? -0.165 -4.208 -11.640 1.00 92.94 98 TYR A N 1
ATOM 787 C CA . TYR A 1 98 ? -0.283 -2.936 -10.920 1.00 92.94 98 TYR A CA 1
ATOM 788 C C . TYR A 1 98 ? 0.235 -1.737 -11.727 1.00 92.94 98 TYR A C 1
ATOM 790 O O . TYR A 1 98 ? 0.059 -0.592 -11.316 1.00 92.94 98 TYR A O 1
ATOM 798 N N . CYS A 1 99 ? 0.834 -1.944 -12.899 1.00 92.38 99 CYS A N 1
ATOM 799 C CA . CYS A 1 99 ? 1.144 -0.826 -13.785 1.00 92.38 99 CYS A CA 1
ATOM 800 C C . CYS A 1 99 ? -0.138 -0.292 -14.433 1.00 92.38 99 CYS A C 1
ATOM 802 O O . CYS A 1 99 ? -0.941 -1.068 -14.952 1.00 92.38 99 CYS A O 1
ATOM 804 N N . LEU A 1 100 ? -0.311 1.036 -14.462 1.00 89.06 100 LEU A N 1
ATOM 805 C CA . LEU A 1 100 ? -1.447 1.669 -15.148 1.00 89.06 100 LEU A CA 1
ATOM 806 C C . LEU A 1 100 ? -1.509 1.319 -16.638 1.00 89.06 100 LEU A C 1
ATOM 808 O O . LEU A 1 100 ? -2.600 1.159 -17.180 1.00 89.06 100 LEU A O 1
ATOM 812 N N . GLU A 1 101 ?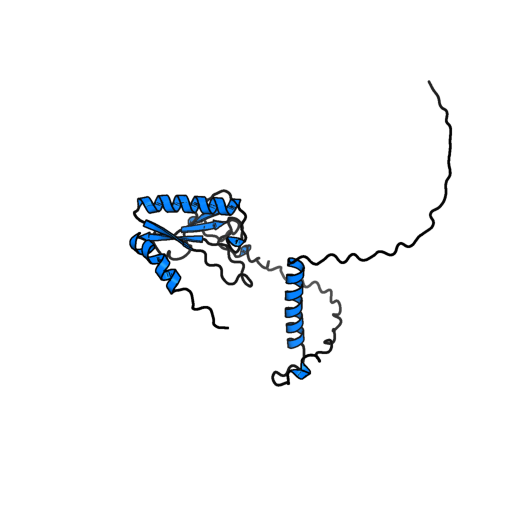 -0.339 1.202 -17.266 1.00 87.50 101 GLU A N 1
ATOM 813 C CA . GLU A 1 101 ? -0.167 0.885 -18.686 1.00 87.50 101 GLU A CA 1
ATOM 814 C C . GLU A 1 101 ? -0.591 -0.551 -19.031 1.00 87.50 101 GLU A C 1
ATOM 816 O O . GLU A 1 101 ? -0.871 -0.836 -20.193 1.00 87.50 101 GLU A O 1
ATOM 821 N N . ASN A 1 102 ? -0.667 -1.462 -18.050 1.00 89.31 102 ASN A N 1
ATOM 822 C CA . ASN A 1 102 ? -1.025 -2.850 -18.321 1.00 89.31 102 ASN A CA 1
ATOM 823 C C . ASN A 1 102 ? -2.531 -2.967 -18.640 1.00 89.31 102 ASN A C 1
ATOM 825 O O . ASN A 1 102 ? -3.362 -2.712 -17.759 1.00 89.31 102 ASN A O 1
ATOM 829 N N . PRO A 1 103 ? -2.916 -3.411 -19.854 1.00 87.06 103 PRO A N 1
ATOM 830 C CA . PRO A 1 103 ? -4.322 -3.545 -20.233 1.00 87.06 103 PRO A CA 1
ATOM 831 C C . PRO A 1 103 ? -5.064 -4.621 -19.429 1.00 87.06 103 PRO A C 1
ATOM 833 O O . PRO A 1 103 ? -6.278 -4.520 -19.270 1.00 87.06 103 PRO A O 1
ATOM 836 N N . SER A 1 104 ? -4.344 -5.612 -18.892 1.00 87.75 104 SER A N 1
ATOM 837 C CA . SER A 1 104 ? -4.901 -6.736 -18.124 1.00 87.75 104 SER A CA 1
ATOM 838 C C . SER A 1 104 ? -5.171 -6.395 -16.655 1.00 87.75 104 SER A C 1
ATOM 840 O O . SER A 1 104 ? -5.695 -7.224 -15.914 1.00 87.75 104 SER A O 1
ATOM 842 N N . ARG A 1 105 ? -4.802 -5.192 -16.199 1.00 89.69 105 ARG A N 1
ATOM 843 C CA . ARG A 1 105 ? -5.035 -4.757 -14.819 1.00 89.69 105 ARG A CA 1
ATOM 844 C C . ARG A 1 105 ? -6.538 -4.618 -14.528 1.00 89.69 105 ARG A C 1
ATOM 846 O O . ARG A 1 105 ? -7.256 -4.012 -15.329 1.00 89.69 105 ARG A O 1
ATOM 853 N N . PRO A 1 106 ? -7.020 -5.041 -13.344 1.00 90.12 106 PRO A N 1
ATOM 854 C CA . PRO A 1 106 ? -8.397 -4.792 -12.923 1.00 90.12 106 PRO A CA 1
ATOM 855 C C . PRO A 1 106 ? -8.647 -3.298 -12.654 1.00 90.12 106 PRO A C 1
ATOM 857 O O . PRO A 1 106 ? -8.401 -2.781 -11.566 1.00 90.12 106 PRO A O 1
ATOM 860 N N . LYS A 1 107 ? -9.164 -2.584 -13.661 1.00 91.56 107 LYS A N 1
ATOM 861 C CA . LYS A 1 107 ? -9.435 -1.133 -13.588 1.00 91.56 107 LYS A CA 1
ATOM 862 C C . LYS A 1 107 ? -10.523 -0.764 -12.572 1.00 91.56 107 LYS A C 1
ATOM 864 O O . LYS A 1 107 ? -10.478 0.324 -12.013 1.00 91.56 107 LYS A O 1
ATOM 869 N N . HIS A 1 108 ? -11.471 -1.666 -12.320 1.00 93.38 108 HIS A N 1
ATOM 870 C CA . HIS A 1 108 ? -12.618 -1.443 -11.433 1.00 93.38 108 HIS A CA 1
ATOM 871 C C . HIS A 1 108 ? -12.251 -1.376 -9.941 1.00 93.38 108 HIS A C 1
ATOM 873 O O . HIS A 1 108 ? -13.060 -0.923 -9.141 1.00 93.38 108 HIS A O 1
ATOM 879 N N . LEU A 1 109 ? -11.046 -1.814 -9.559 1.00 95.00 109 LEU A N 1
ATOM 880 C CA . LEU A 1 109 ? -10.575 -1.768 -8.171 1.00 95.00 109 LEU A CA 1
ATOM 881 C C . LEU A 1 109 ? -9.925 -0.429 -7.805 1.00 95.00 109 LEU A C 1
ATOM 883 O O . LEU A 1 109 ? -9.551 -0.230 -6.651 1.00 95.00 109 LEU A O 1
ATOM 887 N N . VAL A 1 110 ? -9.744 0.479 -8.767 1.00 95.81 110 VAL A N 1
ATOM 888 C CA . VAL A 1 110 ? -9.127 1.787 -8.528 1.00 95.81 110 VAL A CA 1
ATOM 889 C C . VAL A 1 110 ? -10.125 2.711 -7.839 1.00 95.81 110 VAL A C 1
ATOM 891 O O . VAL A 1 110 ? -11.228 2.916 -8.335 1.00 95.81 110 VAL A O 1
ATOM 894 N N . VAL A 1 111 ? -9.710 3.294 -6.716 1.00 95.88 111 VAL A N 1
ATOM 895 C CA . VAL A 1 111 ? -10.553 4.158 -5.876 1.00 95.88 111 VAL A CA 1
ATOM 896 C C . VAL A 1 111 ? -10.205 5.628 -6.080 1.00 95.88 111 VAL A C 1
ATOM 898 O O . VAL A 1 111 ? -11.090 6.466 -6.209 1.00 95.88 111 VAL A O 1
ATOM 901 N N . ALA A 1 112 ? -8.912 5.948 -6.119 1.00 96.12 112 ALA A N 1
ATOM 902 C CA . ALA A 1 112 ? -8.430 7.310 -6.314 1.00 96.12 112 ALA A CA 1
ATOM 903 C C . ALA A 1 112 ? -7.096 7.301 -7.060 1.00 96.12 112 ALA A C 1
ATOM 905 O O . ALA A 1 112 ? -6.282 6.397 -6.878 1.00 96.12 112 ALA A O 1
ATOM 906 N N . ILE A 1 113 ? -6.860 8.322 -7.880 1.00 96.31 113 ILE A N 1
ATOM 907 C CA . ILE A 1 113 ? -5.612 8.522 -8.619 1.00 96.31 113 ILE A CA 1
ATOM 908 C C . ILE A 1 113 ? -5.086 9.909 -8.256 1.00 96.31 113 ILE A C 1
ATOM 910 O O . ILE A 1 113 ? -5.825 10.888 -8.324 1.00 96.31 113 ILE A O 1
ATOM 914 N N . GLY A 1 114 ? -3.830 9.965 -7.830 1.00 95.19 114 GLY A N 1
ATOM 915 C CA . GLY A 1 114 ? -3.071 11.191 -7.631 1.00 95.19 114 GLY A CA 1
ATOM 916 C C . GLY A 1 114 ? -2.164 11.503 -8.825 1.00 95.19 114 GLY A C 1
ATOM 917 O O . GLY A 1 114 ? -2.334 10.968 -9.919 1.00 95.19 114 GLY A O 1
ATOM 918 N N . ASN A 1 115 ? -1.169 12.355 -8.610 1.00 95.75 115 ASN A N 1
ATOM 919 C CA . ASN A 1 115 ? -0.198 12.757 -9.626 1.00 95.75 115 ASN A CA 1
ATOM 920 C C . ASN A 1 115 ? 0.864 11.680 -9.883 1.00 95.75 115 ASN A C 1
ATOM 922 O O . ASN A 1 115 ? 1.258 11.467 -11.027 1.00 95.75 115 ASN A O 1
ATOM 926 N N . PHE A 1 116 ? 1.342 11.013 -8.829 1.00 95.81 116 PHE A N 1
ATOM 927 C CA . PHE A 1 116 ? 2.426 10.026 -8.889 1.00 95.81 116 PHE A CA 1
ATOM 928 C C . PHE A 1 116 ? 2.086 8.696 -8.216 1.00 95.81 116 PHE A C 1
ATOM 930 O O . PHE A 1 116 ? 2.831 7.725 -8.365 1.00 95.81 116 PHE A O 1
ATOM 937 N N . THR A 1 117 ? 0.967 8.622 -7.500 1.00 97.06 117 THR A N 1
ATOM 938 C CA . THR A 1 117 ? 0.477 7.434 -6.796 1.00 97.06 117 THR A CA 1
ATOM 939 C C . THR A 1 117 ? -1.021 7.253 -6.992 1.00 97.06 117 THR A C 1
ATOM 941 O O . THR A 1 117 ? -1.732 8.169 -7.397 1.00 97.06 117 THR A O 1
ATOM 944 N N . TYR A 1 118 ? -1.521 6.055 -6.721 1.00 96.94 118 TYR A N 1
ATOM 945 C CA . TYR A 1 118 ? -2.942 5.754 -6.760 1.00 96.94 118 TYR A CA 1
ATOM 946 C C . TYR A 1 118 ? -3.331 4.758 -5.664 1.00 96.94 118 TYR A C 1
ATOM 948 O O . TYR A 1 118 ? -2.503 4.003 -5.152 1.00 96.94 118 TYR A O 1
ATOM 956 N N . LEU A 1 119 ? -4.607 4.789 -5.295 1.00 97.12 119 LEU A N 1
ATOM 957 C CA . LEU A 1 119 ? -5.232 3.946 -4.286 1.00 97.12 119 LEU A CA 1
ATOM 958 C C . LEU A 1 119 ? -6.135 2.923 -4.978 1.00 97.12 119 LEU A C 1
ATOM 960 O O . LEU A 1 119 ? -6.964 3.290 -5.818 1.00 97.12 119 LEU A O 1
ATOM 964 N N . MET A 1 120 ? -6.013 1.652 -4.609 1.00 96.44 120 MET A N 1
ATOM 965 C CA . MET A 1 120 ? -6.894 0.593 -5.103 1.00 96.44 120 MET A CA 1
ATOM 966 C C . MET A 1 120 ? -7.264 -0.409 -4.011 1.00 96.44 120 MET A C 1
ATOM 968 O O . MET A 1 120 ? -6.632 -0.469 -2.957 1.00 96.44 120 MET A O 1
ATOM 972 N N . LEU A 1 121 ? -8.292 -1.208 -4.277 1.00 96.00 121 LEU A N 1
ATOM 973 C CA . LEU A 1 121 ? -8.625 -2.388 -3.487 1.00 96.00 121 LEU A CA 1
ATOM 974 C C . LEU A 1 121 ? -7.693 -3.564 -3.851 1.00 96.00 121 LEU A C 1
ATOM 976 O O . LEU A 1 121 ? -7.248 -3.657 -5.001 1.00 96.00 121 LEU A O 1
ATOM 980 N N . PRO A 1 122 ? -7.394 -4.474 -2.907 1.00 94.62 122 PRO A N 1
ATOM 981 C CA . PRO A 1 122 ? -6.711 -5.732 -3.199 1.00 94.62 122 PRO A CA 1
ATOM 982 C C . PRO A 1 122 ? -7.426 -6.529 -4.300 1.00 94.62 122 PRO A C 1
ATOM 984 O O . PRO A 1 122 ? -8.651 -6.526 -4.382 1.00 94.62 122 PRO A O 1
ATOM 987 N N . GLN A 1 123 ? -6.657 -7.223 -5.145 1.00 91.31 123 GLN A N 1
ATOM 988 C CA . GLN A 1 123 ? -7.219 -8.064 -6.219 1.00 91.31 123 GLN A CA 1
ATOM 989 C C . GLN A 1 123 ? -7.791 -9.387 -5.699 1.00 91.31 123 GLN A C 1
ATOM 991 O O . GLN A 1 123 ? -8.658 -9.983 -6.332 1.00 91.31 123 GLN A O 1
ATOM 996 N N . PHE A 1 124 ? -7.268 -9.847 -4.566 1.00 89.75 124 PHE A N 1
ATOM 997 C CA . PHE A 1 124 ? -7.688 -11.065 -3.889 1.00 89.75 124 PHE A CA 1
ATOM 998 C C . PHE A 1 124 ? -8.480 -10.717 -2.632 1.00 89.75 124 PHE A C 1
ATOM 1000 O O . PHE A 1 124 ? -8.756 -9.547 -2.360 1.00 89.75 124 PHE A O 1
ATOM 1007 N N . GLU A 1 125 ? -8.826 -11.744 -1.861 1.00 92.50 125 GLU A N 1
ATOM 1008 C CA . GLU A 1 125 ? -9.559 -11.587 -0.615 1.00 92.50 125 GLU A CA 1
ATOM 1009 C C . GLU A 1 125 ? -8.865 -10.577 0.321 1.00 92.50 125 GLU A C 1
ATOM 1011 O O . GLU A 1 125 ? -7.678 -10.725 0.638 1.00 92.50 125 GLU A O 1
ATOM 1016 N N . PRO A 1 126 ? -9.569 -9.511 0.737 1.00 93.75 126 PRO A N 1
ATOM 1017 C CA . PRO A 1 126 ? -9.009 -8.539 1.654 1.00 93.75 126 PRO A CA 1
ATOM 1018 C C . PRO A 1 126 ? -8.867 -9.154 3.050 1.00 93.75 126 PRO A C 1
ATOM 1020 O O . PRO A 1 126 ? -9.777 -9.811 3.540 1.00 93.75 126 PRO A O 1
ATOM 1023 N N . VAL A 1 127 ? -7.756 -8.860 3.732 1.00 93.69 127 VAL A N 1
ATOM 1024 C CA . VAL A 1 127 ? -7.513 -9.300 5.120 1.00 93.69 127 VAL A CA 1
ATOM 1025 C C . VAL A 1 127 ? -8.625 -8.834 6.069 1.00 93.69 127 VAL A C 1
ATOM 1027 O O . VAL A 1 127 ? -8.995 -9.542 7.000 1.00 93.69 127 VAL A O 1
ATOM 1030 N N . VAL A 1 128 ? -9.150 -7.628 5.834 1.00 95.12 128 VAL A N 1
ATOM 1031 C CA . VAL A 1 128 ? -10.223 -7.001 6.615 1.00 95.12 128 VAL A CA 1
ATOM 1032 C C . VAL A 1 128 ? -11.090 -6.114 5.712 1.00 95.12 128 VAL A C 1
ATOM 1034 O O . VAL A 1 128 ? -10.595 -5.588 4.707 1.00 95.12 128 VAL A O 1
ATOM 1037 N N . PRO A 1 129 ? -12.363 -5.861 6.064 1.00 93.94 129 PRO A N 1
ATOM 1038 C CA . PRO A 1 129 ? -13.172 -4.856 5.382 1.00 93.94 129 PRO A CA 1
ATOM 1039 C C . PRO A 1 129 ? -12.518 -3.470 5.443 1.00 93.94 129 PRO A C 1
ATOM 1041 O O . PRO A 1 129 ? -12.154 -2.988 6.516 1.00 93.94 129 PRO A O 1
ATOM 1044 N N . GLY A 1 130 ? -12.391 -2.817 4.286 1.00 93.31 130 GLY A N 1
ATOM 1045 C CA . GLY A 1 130 ? -11.678 -1.542 4.160 1.00 93.31 130 GLY A CA 1
ATOM 1046 C C . GLY A 1 130 ? -10.168 -1.679 3.938 1.00 93.31 130 GLY A C 1
ATOM 1047 O O . GLY A 1 130 ? -9.453 -0.691 4.074 1.00 93.31 130 GLY A O 1
ATOM 1048 N N . HIS A 1 131 ? -9.668 -2.872 3.596 1.00 97.19 131 HIS A N 1
ATOM 1049 C CA . HIS A 1 131 ? -8.291 -3.040 3.134 1.00 97.19 131 HIS A CA 1
ATOM 1050 C C . HIS A 1 131 ? -8.082 -2.288 1.810 1.00 97.19 131 HIS A C 1
ATOM 1052 O O . HIS A 1 131 ? -8.751 -2.566 0.814 1.00 97.19 131 HIS A O 1
ATOM 1058 N N . PHE A 1 132 ? -7.125 -1.360 1.800 1.00 97.00 132 PHE A N 1
ATOM 1059 C CA . PHE A 1 132 ? -6.656 -0.677 0.596 1.00 97.00 132 PHE A CA 1
ATOM 1060 C C . PHE A 1 132 ? -5.177 -0.942 0.353 1.00 97.00 132 PHE A C 1
ATOM 1062 O O . PHE A 1 132 ? -4.429 -1.256 1.275 1.00 97.00 132 PHE A O 1
ATOM 1069 N N . ILE A 1 133 ? -4.732 -0.718 -0.878 1.00 97.12 133 ILE A N 1
ATOM 1070 C CA . ILE A 1 133 ? -3.316 -0.676 -1.220 1.00 97.12 133 ILE A CA 1
ATOM 1071 C C . ILE A 1 133 ? -2.985 0.643 -1.923 1.00 97.12 133 ILE A C 1
ATOM 1073 O O . ILE A 1 133 ? -3.724 1.113 -2.791 1.00 97.12 133 ILE A O 1
ATOM 1077 N N . ILE A 1 134 ? -1.873 1.251 -1.518 1.00 97.94 134 ILE A N 1
ATOM 1078 C CA . ILE A 1 134 ? -1.299 2.456 -2.121 1.00 97.94 134 ILE A CA 1
ATOM 1079 C C . ILE A 1 134 ? -0.158 2.014 -3.033 1.00 97.94 134 ILE A C 1
ATOM 1081 O O . ILE A 1 134 ? 0.716 1.246 -2.621 1.00 97.94 134 ILE A O 1
ATOM 1085 N N . LEU A 1 135 ? -0.164 2.515 -4.265 1.00 96.12 135 LEU A N 1
ATOM 1086 C CA . LEU A 1 135 ? 0.767 2.121 -5.315 1.00 96.12 135 LEU A CA 1
ATOM 1087 C C . LEU A 1 135 ? 1.359 3.361 -5.994 1.00 96.12 135 LEU A C 1
ATOM 1089 O O . LEU A 1 135 ? 0.609 4.276 -6.334 1.00 96.12 135 LEU A O 1
ATOM 1093 N N . PRO A 1 136 ? 2.675 3.416 -6.253 1.00 96.06 136 PRO A N 1
ATOM 1094 C CA . PRO A 1 136 ? 3.228 4.403 -7.172 1.00 96.06 136 PRO A CA 1
ATOM 1095 C C . PRO A 1 136 ? 2.777 4.103 -8.609 1.00 96.06 136 PRO A C 1
ATOM 1097 O O . PRO A 1 136 ? 2.597 2.942 -8.980 1.00 96.06 136 PRO A O 1
ATOM 1100 N N . LEU A 1 137 ? 2.608 5.135 -9.440 1.00 94.31 137 LEU A N 1
ATOM 1101 C CA . LEU A 1 137 ? 2.337 4.956 -10.873 1.00 94.31 137 LEU A CA 1
ATOM 1102 C C . LEU A 1 137 ? 3.551 4.334 -11.580 1.00 94.31 137 LEU A C 1
ATOM 1104 O O . LEU A 1 137 ? 3.393 3.492 -12.466 1.00 94.31 137 LEU A O 1
ATOM 1108 N N . GLN A 1 138 ? 4.758 4.728 -11.163 1.00 91.81 138 GLN A N 1
ATOM 1109 C CA . GLN A 1 138 ? 6.012 4.161 -11.650 1.00 91.81 138 GLN A CA 1
ATOM 1110 C C . GLN A 1 138 ? 6.218 2.743 -11.111 1.00 91.81 138 GLN A C 1
ATOM 1112 O O . GLN A 1 138 ? 5.949 2.456 -9.943 1.00 91.81 138 GLN A O 1
ATOM 1117 N N . HIS A 1 139 ? 6.741 1.858 -11.965 1.00 91.69 139 HIS A N 1
ATOM 1118 C CA . HIS A 1 139 ? 7.141 0.508 -11.570 1.00 91.69 139 HIS A CA 1
ATOM 1119 C C . HIS A 1 139 ? 8.445 0.562 -10.773 1.00 91.69 139 HIS A C 1
ATOM 1121 O O . HIS A 1 139 ? 9.531 0.357 -11.311 1.00 91.69 139 HIS A O 1
ATOM 1127 N N . GLU A 1 140 ? 8.322 0.831 -9.480 1.00 90.50 140 GLU A N 1
ATOM 1128 C CA . GLU A 1 140 ? 9.414 0.708 -8.519 1.00 90.50 140 GLU A CA 1
ATOM 1129 C C . GLU A 1 140 ? 9.241 -0.535 -7.661 1.00 90.50 140 GLU A C 1
ATOM 1131 O O . GLU A 1 140 ? 8.120 -0.962 -7.405 1.00 90.50 140 GLU A O 1
ATOM 1136 N N . SER A 1 141 ? 10.347 -1.133 -7.214 1.00 90.56 141 SER A N 1
ATOM 1137 C CA . SER A 1 141 ? 10.290 -2.362 -6.409 1.00 90.56 141 SER A CA 1
ATOM 1138 C C . SER A 1 141 ? 10.074 -2.130 -4.924 1.00 90.56 141 SER A C 1
ATOM 1140 O O . SER A 1 141 ? 9.588 -3.025 -4.242 1.00 90.56 141 SER A O 1
ATOM 1142 N N . ALA A 1 142 ? 10.448 -0.958 -4.422 1.00 92.00 142 ALA A N 1
ATOM 1143 C CA . ALA A 1 142 ? 10.348 -0.624 -3.011 1.00 92.00 142 ALA A CA 1
ATOM 1144 C C . ALA A 1 142 ? 10.210 0.884 -2.827 1.00 92.00 142 ALA A C 1
ATOM 1146 O O . ALA A 1 142 ? 10.756 1.654 -3.619 1.00 92.00 142 ALA A O 1
ATOM 1147 N N . THR A 1 143 ? 9.624 1.306 -1.709 1.00 93.12 143 THR A N 1
ATOM 1148 C CA . THR A 1 143 ? 9.576 2.719 -1.300 1.00 93.12 143 THR A CA 1
ATOM 1149 C C . THR A 1 143 ? 10.959 3.341 -1.134 1.00 93.12 143 THR A C 1
ATOM 1151 O O . THR A 1 143 ? 11.110 4.551 -1.217 1.00 93.12 143 THR A O 1
ATOM 1154 N N . ARG A 1 144 ? 12.007 2.533 -0.950 1.00 90.94 144 ARG A N 1
ATOM 1155 C CA . ARG A 1 144 ? 13.396 3.012 -0.890 1.00 90.94 144 ARG A CA 1
ATOM 1156 C C . ARG A 1 144 ? 13.921 3.556 -2.221 1.00 90.94 144 ARG A C 1
ATOM 1158 O O . ARG A 1 144 ? 14.920 4.265 -2.210 1.00 90.94 144 ARG A O 1
ATOM 1165 N N . GLY A 1 145 ? 13.321 3.147 -3.339 1.00 88.88 145 GLY A N 1
ATOM 1166 C CA . GLY A 1 145 ? 13.735 3.534 -4.688 1.00 88.88 145 GLY A CA 1
ATOM 1167 C C . GLY A 1 145 ? 12.933 4.690 -5.280 1.00 88.88 145 GLY A C 1
ATOM 1168 O O . GLY A 1 145 ? 13.235 5.102 -6.392 1.00 88.88 145 GLY A O 1
ATOM 1169 N N . ILE A 1 146 ? 11.919 5.195 -4.571 1.00 93.06 146 ILE A N 1
ATOM 1170 C CA . ILE A 1 146 ? 11.037 6.242 -5.093 1.00 93.06 146 ILE A CA 1
ATOM 1171 C C . ILE A 1 146 ? 11.559 7.640 -4.751 1.00 93.06 146 ILE A C 1
ATOM 1173 O O . ILE A 1 146 ? 12.217 7.852 -3.730 1.00 93.06 146 ILE A O 1
ATOM 1177 N N . ASP A 1 147 ? 11.169 8.612 -5.569 1.00 95.12 147 ASP A N 1
ATOM 1178 C CA . ASP A 1 147 ? 11.498 10.015 -5.346 1.00 95.12 147 ASP A CA 1
ATOM 1179 C C . ASP A 1 147 ? 10.688 10.649 -4.209 1.00 95.12 147 ASP A C 1
ATOM 1181 O O . ASP A 1 147 ? 9.589 10.218 -3.844 1.00 95.12 147 ASP A O 1
ATOM 1185 N N . ARG A 1 148 ? 11.201 11.773 -3.698 1.00 95.75 148 ARG A N 1
ATOM 1186 C CA . ARG A 1 148 ? 10.578 12.536 -2.608 1.00 95.75 148 ARG A CA 1
ATOM 1187 C C . ARG A 1 148 ? 9.130 12.939 -2.904 1.00 95.75 148 ARG A C 1
ATOM 1189 O O . ARG A 1 148 ? 8.294 12.864 -2.011 1.00 95.75 148 ARG A O 1
ATOM 1196 N N . ASN A 1 149 ? 8.826 13.343 -4.137 1.00 96.50 149 ASN A N 1
ATOM 1197 C CA . ASN A 1 149 ? 7.477 13.774 -4.518 1.00 96.50 149 ASN A CA 1
ATOM 1198 C C . ASN A 1 149 ? 6.464 12.625 -4.412 1.00 96.50 149 ASN A C 1
ATOM 1200 O O . ASN A 1 149 ? 5.367 12.812 -3.890 1.00 96.50 149 ASN A O 1
ATOM 1204 N N . ILE A 1 150 ? 6.870 11.424 -4.836 1.00 96.56 150 ILE A N 1
ATOM 1205 C CA . ILE A 1 150 ? 6.065 10.201 -4.741 1.00 96.56 150 ILE A CA 1
ATOM 1206 C C . ILE A 1 150 ? 5.842 9.849 -3.266 1.00 96.56 150 ILE A C 1
ATOM 1208 O O . ILE A 1 150 ? 4.724 9.556 -2.846 1.00 96.56 150 ILE A O 1
ATOM 1212 N N . TRP A 1 151 ? 6.899 9.935 -2.454 1.00 96.25 151 TRP A N 1
ATOM 1213 C CA . TRP A 1 151 ? 6.819 9.667 -1.020 1.00 96.25 151 TRP A CA 1
ATOM 1214 C C . TRP A 1 151 ? 5.890 10.630 -0.268 1.00 96.25 151 TRP A C 1
ATOM 1216 O O . TRP A 1 151 ? 5.110 10.194 0.583 1.00 96.25 151 TRP A O 1
ATOM 1226 N N . GLU A 1 152 ? 5.930 11.928 -0.577 1.00 97.50 152 GLU A N 1
ATOM 1227 C CA . GLU A 1 152 ? 5.021 12.898 0.045 1.00 97.50 152 GLU A CA 1
ATOM 1228 C C . GLU A 1 152 ? 3.560 12.632 -0.328 1.00 97.50 152 GLU A C 1
ATOM 1230 O O . GLU A 1 152 ? 2.670 12.758 0.514 1.00 97.50 152 GLU A O 1
ATOM 1235 N N . GLU A 1 153 ? 3.295 12.185 -1.554 1.00 97.62 153 GLU A N 1
ATOM 1236 C CA . GLU A 1 153 ? 1.942 11.818 -1.957 1.00 97.62 153 GLU A CA 1
ATOM 1237 C C . GLU A 1 153 ? 1.443 10.552 -1.247 1.00 97.62 153 GLU A C 1
ATOM 1239 O O . GLU A 1 153 ? 0.332 10.543 -0.711 1.00 97.62 153 GLU A O 1
ATOM 1244 N N . ILE A 1 154 ? 2.296 9.530 -1.113 1.00 97.50 154 ILE A N 1
ATOM 1245 C CA . ILE A 1 154 ? 2.013 8.356 -0.272 1.00 97.50 154 ILE A CA 1
ATOM 1246 C C . ILE A 1 154 ? 1.674 8.800 1.153 1.00 97.50 154 ILE A C 1
ATOM 1248 O O . ILE A 1 154 ? 0.709 8.320 1.749 1.00 97.50 154 ILE A O 1
ATOM 1252 N N . ARG A 1 155 ? 2.443 9.736 1.719 1.00 97.69 155 ARG A N 1
ATOM 1253 C CA . ARG A 1 155 ? 2.196 10.268 3.064 1.00 97.69 155 ARG A CA 1
ATOM 1254 C C . ARG A 1 155 ? 0.849 10.987 3.153 1.00 97.69 155 ARG A C 1
ATOM 1256 O O . ARG A 1 155 ? 0.176 10.870 4.178 1.00 97.69 155 ARG A O 1
ATOM 1263 N N . ASN A 1 156 ? 0.443 11.705 2.111 1.00 97.56 156 ASN A N 1
ATOM 1264 C CA . ASN A 1 156 ? -0.861 12.362 2.056 1.00 97.56 156 ASN A CA 1
ATOM 1265 C C . ASN A 1 156 ? -2.003 11.342 2.016 1.00 97.56 156 ASN A C 1
ATOM 1267 O O . ASN A 1 156 ? -2.925 11.460 2.824 1.00 97.56 156 ASN A O 1
ATOM 1271 N N . PHE A 1 157 ? -1.898 10.287 1.200 1.00 97.75 157 PHE A N 1
ATOM 1272 C CA . PHE A 1 157 ? -2.853 9.175 1.229 1.00 97.75 157 PHE A CA 1
ATOM 1273 C C . PHE A 1 157 ? -2.946 8.538 2.617 1.00 97.75 157 PHE A C 1
ATOM 1275 O O . PHE A 1 157 ? -4.046 8.392 3.149 1.00 97.75 157 PHE A O 1
ATOM 1282 N N . LYS A 1 158 ? -1.805 8.239 3.255 1.00 97.88 158 LYS A N 1
ATOM 1283 C CA . LYS A 1 158 ? -1.770 7.688 4.620 1.00 97.88 158 LYS A CA 1
ATOM 1284 C C . LYS A 1 158 ? -2.502 8.585 5.621 1.00 97.88 158 LYS A C 1
ATOM 1286 O O . LYS A 1 158 ? -3.305 8.091 6.403 1.00 97.88 158 LYS A O 1
ATOM 1291 N N . LYS A 1 159 ? -2.275 9.904 5.579 1.00 97.94 159 LYS A N 1
ATOM 1292 C CA . LYS A 1 159 ? -2.965 10.873 6.453 1.00 97.94 159 LYS A CA 1
ATOM 1293 C C . LYS A 1 159 ? -4.477 10.886 6.222 1.00 97.94 159 LYS A C 1
ATOM 1295 O O . LYS A 1 159 ? -5.227 10.937 7.192 1.00 97.94 159 LYS A O 1
ATOM 1300 N N . CYS A 1 160 ? -4.925 10.866 4.967 1.00 97.12 160 CYS A N 1
ATOM 1301 C CA . CYS A 1 160 ? -6.352 10.850 4.640 1.00 97.12 160 CYS A CA 1
ATOM 1302 C C . CYS A 1 160 ? -7.022 9.558 5.124 1.00 97.12 160 CYS A C 1
ATOM 1304 O O . CYS A 1 160 ? -8.077 9.619 5.749 1.00 97.12 160 CYS A O 1
ATOM 1306 N N . LEU A 1 161 ? -6.376 8.410 4.907 1.00 97.31 161 LEU A N 1
ATOM 1307 C CA . LEU A 1 161 ? -6.861 7.104 5.358 1.00 97.31 161 LEU A CA 1
ATOM 1308 C C . LEU A 1 161 ? -6.929 7.019 6.886 1.00 97.31 161 LEU A C 1
ATOM 1310 O O . LEU A 1 161 ? -7.950 6.598 7.419 1.00 97.31 161 LEU A O 1
ATOM 1314 N N . LEU A 1 162 ? -5.899 7.495 7.591 1.00 97.62 162 LEU A N 1
ATOM 1315 C CA . LEU A 1 162 ? -5.913 7.582 9.055 1.00 97.62 162 LEU A CA 1
ATOM 1316 C C . LEU A 1 162 ? -7.088 8.426 9.558 1.00 97.62 162 LEU A C 1
ATOM 1318 O O . LEU A 1 162 ? -7.815 7.991 10.441 1.00 97.62 162 LEU A O 1
ATOM 1322 N N . LYS A 1 163 ? -7.320 9.609 8.973 1.00 97.94 163 LYS A N 1
ATOM 1323 C CA . LYS A 1 163 ? -8.455 10.469 9.354 1.00 97.94 163 LYS A CA 1
ATOM 1324 C C . LYS A 1 163 ? -9.808 9.804 9.090 1.00 97.94 163 LYS A C 1
ATOM 1326 O O . LYS A 1 163 ? -10.703 9.923 9.918 1.00 97.94 163 LYS A O 1
ATOM 1331 N N . MET A 1 164 ? -9.951 9.115 7.959 1.00 97.12 164 MET A N 1
ATOM 1332 C CA . MET A 1 164 ? -11.180 8.410 7.590 1.00 97.12 164 MET A CA 1
ATOM 1333 C C . MET A 1 164 ? -11.493 7.269 8.565 1.00 97.12 164 MET A C 1
ATOM 1335 O O . MET A 1 164 ? -12.628 7.143 9.013 1.00 97.12 164 MET A O 1
ATOM 1339 N N . PHE A 1 165 ? -10.499 6.448 8.912 1.00 97.69 165 PHE A N 1
ATOM 1340 C CA . PHE A 1 165 ? -10.700 5.324 9.829 1.00 97.69 165 PHE A CA 1
ATOM 1341 C C . PHE A 1 165 ? -10.793 5.752 11.296 1.00 97.69 165 PHE A C 1
ATOM 1343 O O . PHE A 1 165 ? -11.529 5.120 12.050 1.00 97.69 165 PHE A O 1
ATOM 1350 N N . ALA A 1 166 ? -10.175 6.873 11.678 1.00 96.88 166 ALA A N 1
ATOM 1351 C CA . ALA A 1 166 ? -10.347 7.456 13.007 1.00 96.88 166 ALA A CA 1
ATOM 1352 C C . ALA A 1 166 ? -11.807 7.859 13.286 1.00 96.88 166 ALA A C 1
ATOM 1354 O O . ALA A 1 166 ? -12.274 7.705 14.405 1.00 96.88 166 ALA A O 1
ATOM 1355 N N . GLN A 1 167 ? -12.557 8.307 12.270 1.00 97.19 167 GLN A N 1
ATOM 1356 C CA . GLN A 1 167 ? -14.002 8.575 12.394 1.00 97.19 167 GLN A CA 1
ATOM 1357 C C . GLN A 1 167 ? -14.845 7.304 12.600 1.00 97.19 167 GLN A C 1
ATOM 1359 O O . GLN A 1 167 ? -16.033 7.399 12.888 1.00 97.19 167 GLN A O 1
ATOM 1364 N N . GLN A 1 168 ? -14.247 6.124 12.423 1.00 95.75 168 GLN A N 1
ATOM 1365 C CA . GLN A 1 168 ? -14.873 4.814 12.607 1.00 95.75 168 GLN A CA 1
ATOM 1366 C C . GLN A 1 168 ? -14.310 4.073 13.833 1.00 95.75 168 GLN A C 1
ATOM 1368 O O . GLN A 1 168 ? -14.430 2.850 13.892 1.00 95.75 168 GLN A O 1
ATOM 1373 N N . ASP A 1 169 ? -13.637 4.777 14.753 1.00 96.06 169 ASP A N 1
ATOM 1374 C CA . ASP A 1 169 ? -12.951 4.208 15.926 1.00 96.06 169 ASP A CA 1
ATOM 1375 C C . ASP A 1 169 ? -11.946 3.090 15.579 1.00 96.06 169 ASP A C 1
ATOM 1377 O O . ASP A 1 169 ? -11.740 2.120 16.317 1.00 96.06 169 ASP A O 1
ATOM 1381 N N . LYS A 1 170 ? -11.294 3.227 14.419 1.00 96.94 170 LYS A N 1
ATOM 1382 C CA . LYS A 1 170 ? -10.254 2.321 13.926 1.00 96.94 170 LYS A CA 1
ATOM 1383 C C . LYS A 1 170 ? -8.938 3.061 13.746 1.00 96.94 170 LYS A C 1
ATOM 1385 O O . LYS A 1 170 ? -8.899 4.255 13.458 1.00 96.94 170 LYS A O 1
ATOM 1390 N N . ASP A 1 171 ? -7.859 2.307 13.850 1.00 96.81 171 ASP A N 1
ATOM 1391 C CA . ASP A 1 171 ? -6.522 2.735 13.460 1.00 96.81 171 ASP A CA 1
ATOM 1392 C C . ASP A 1 171 ? -6.070 1.948 12.225 1.00 96.81 171 ASP A C 1
ATOM 1394 O O . ASP A 1 171 ? -6.746 1.019 11.781 1.00 96.81 171 ASP A O 1
ATOM 1398 N N . VAL A 1 172 ? -4.940 2.323 11.636 1.00 97.25 172 VAL A N 1
ATOM 1399 C CA . VAL A 1 172 ? -4.460 1.747 10.382 1.00 97.25 172 VAL A CA 1
ATOM 1400 C C . VAL A 1 172 ? -3.030 1.263 10.528 1.00 97.25 172 VAL A C 1
ATOM 1402 O O . VAL A 1 172 ? -2.117 2.030 10.832 1.00 97.25 172 VAL A O 1
ATOM 1405 N N . ILE A 1 173 ? -2.816 -0.008 10.200 1.00 96.62 173 ILE A N 1
ATOM 1406 C CA . ILE A 1 173 ? -1.478 -0.572 10.058 1.00 96.62 173 ILE A CA 1
ATOM 1407 C C . ILE A 1 173 ? -1.075 -0.459 8.589 1.00 96.62 173 ILE A C 1
ATOM 1409 O O . ILE A 1 173 ? -1.730 -1.016 7.707 1.00 96.62 173 ILE A O 1
ATOM 1413 N N . PHE A 1 174 ? 0.019 0.259 8.331 1.00 97.12 174 PHE A N 1
ATOM 1414 C CA . PHE A 1 174 ? 0.627 0.320 7.005 1.00 97.12 174 PHE A CA 1
ATOM 1415 C C . PHE A 1 174 ? 1.790 -0.660 6.910 1.00 97.12 174 PHE A C 1
ATOM 1417 O O . PHE A 1 174 ? 2.719 -0.580 7.716 1.00 97.12 174 PHE A O 1
ATOM 1424 N N . MET A 1 175 ? 1.773 -1.533 5.906 1.00 95.31 175 MET A N 1
ATOM 1425 C CA . MET A 1 175 ? 2.832 -2.520 5.684 1.00 95.31 175 MET A CA 1
ATOM 1426 C C . MET A 1 175 ? 3.323 -2.489 4.242 1.00 95.31 175 MET A C 1
ATOM 1428 O O . MET A 1 175 ? 2.553 -2.289 3.312 1.00 95.31 175 MET A O 1
ATOM 1432 N N . GLU A 1 176 ? 4.619 -2.701 4.057 1.00 94.38 176 GLU A N 1
ATOM 1433 C CA . GLU A 1 176 ? 5.227 -2.938 2.752 1.00 94.38 176 GLU A CA 1
ATOM 1434 C C . GLU A 1 176 ? 6.057 -4.215 2.863 1.00 94.38 176 GLU A C 1
ATOM 1436 O O . GLU A 1 176 ? 6.939 -4.314 3.718 1.00 94.38 176 GLU A O 1
ATOM 1441 N N . THR A 1 177 ? 5.791 -5.183 1.988 1.00 91.06 177 THR A N 1
ATOM 1442 C CA . THR A 1 177 ? 6.544 -6.439 1.943 1.00 91.06 177 THR A CA 1
ATOM 1443 C C . THR A 1 177 ? 7.366 -6.487 0.667 1.00 91.06 177 THR A C 1
ATOM 1445 O O . THR A 1 177 ? 6.841 -6.734 -0.419 1.00 91.06 177 THR A O 1
ATOM 1448 N N . VAL A 1 178 ? 8.678 -6.281 0.793 1.00 89.69 178 VAL A N 1
ATOM 1449 C CA . VAL A 1 178 ? 9.603 -6.333 -0.343 1.00 89.69 178 VAL A CA 1
ATOM 1450 C C . VAL A 1 178 ? 10.417 -7.623 -0.290 1.00 89.69 178 VAL A C 1
ATOM 1452 O O . VAL A 1 178 ? 11.310 -7.773 0.540 1.00 89.69 178 VAL A O 1
ATOM 1455 N N . ILE A 1 179 ? 10.131 -8.557 -1.199 1.00 84.12 179 ILE A N 1
ATOM 1456 C CA . ILE A 1 179 ? 10.822 -9.852 -1.292 1.00 84.12 179 ILE A CA 1
ATOM 1457 C C . ILE A 1 179 ? 11.404 -10.089 -2.687 1.00 84.12 179 ILE A C 1
ATOM 1459 O O . ILE A 1 179 ? 10.882 -9.608 -3.689 1.00 84.12 179 ILE A O 1
ATOM 1463 N N . CYS A 1 180 ? 12.492 -10.862 -2.748 1.00 74.44 180 CYS A N 1
ATOM 1464 C CA . CYS A 1 180 ? 13.107 -11.350 -3.990 1.00 74.44 180 CYS A CA 1
ATOM 1465 C C . CYS A 1 180 ? 13.565 -10.272 -5.002 1.00 74.44 180 CYS A C 1
ATOM 1467 O O . CYS A 1 180 ? 13.573 -10.550 -6.204 1.00 74.44 180 CYS A O 1
ATOM 1469 N N . LEU A 1 181 ? 14.032 -9.096 -4.549 1.00 74.00 181 LEU A N 1
ATOM 1470 C CA . LEU A 1 181 ? 14.419 -7.968 -5.425 1.00 74.00 181 LEU A CA 1
ATOM 1471 C C . LEU A 1 181 ? 15.429 -8.343 -6.525 1.00 74.00 181 LEU A C 1
ATOM 1473 O O . LEU A 1 181 ? 15.415 -7.760 -7.606 1.00 74.00 181 LEU A O 1
ATOM 1477 N N . ALA A 1 182 ? 16.320 -9.304 -6.257 1.00 69.00 182 ALA A N 1
ATOM 1478 C CA . ALA A 1 182 ? 17.348 -9.730 -7.206 1.00 69.00 182 ALA A CA 1
ATOM 1479 C C . ALA A 1 182 ? 16.793 -10.522 -8.405 1.00 69.00 182 ALA A C 1
ATOM 1481 O O . ALA A 1 182 ? 17.419 -10.533 -9.461 1.00 69.00 182 ALA A O 1
ATOM 1482 N N . LYS A 1 183 ? 15.640 -11.188 -8.246 1.00 66.81 183 LYS A N 1
ATOM 1483 C CA . LYS A 1 183 ? 15.062 -12.102 -9.249 1.00 66.81 183 LYS A CA 1
ATOM 1484 C C . LYS A 1 183 ? 13.774 -11.556 -9.864 1.00 66.81 183 LYS A C 1
ATOM 1486 O O . LYS A 1 183 ? 13.516 -11.768 -11.046 1.00 66.81 183 LYS A O 1
ATOM 1491 N N . GLN A 1 184 ? 12.964 -10.853 -9.074 1.00 68.88 184 GLN A N 1
ATOM 1492 C CA . GLN A 1 184 ? 11.680 -10.309 -9.499 1.00 68.88 184 GLN A CA 1
ATOM 1493 C C . GLN A 1 184 ? 11.553 -8.868 -9.022 1.00 68.88 184 GLN A C 1
ATOM 1495 O O . GLN A 1 184 ? 11.468 -8.607 -7.823 1.00 68.88 184 GLN A O 1
ATOM 1500 N N . ARG A 1 185 ? 11.482 -7.927 -9.965 1.00 75.06 185 ARG A N 1
ATOM 1501 C CA . ARG A 1 185 ? 11.072 -6.559 -9.662 1.00 75.06 185 ARG A CA 1
ATOM 1502 C C . ARG A 1 185 ? 9.556 -6.522 -9.583 1.00 75.06 185 ARG A C 1
ATOM 1504 O O . ARG A 1 185 ? 8.884 -6.223 -10.565 1.00 75.06 185 ARG A O 1
ATOM 1511 N N . ARG A 1 186 ? 9.016 -6.886 -8.421 1.00 87.19 186 ARG A N 1
ATOM 1512 C CA . ARG A 1 186 ? 7.589 -6.696 -8.119 1.00 87.19 186 ARG A CA 1
ATOM 1513 C C . ARG A 1 186 ? 7.281 -5.203 -8.040 1.00 87.19 186 ARG A C 1
ATOM 1515 O O . ARG A 1 186 ? 8.199 -4.411 -7.858 1.00 87.19 186 ARG A O 1
ATOM 1522 N N . HIS A 1 187 ? 6.018 -4.832 -8.216 1.00 92.38 187 HIS A N 1
ATOM 1523 C CA . HIS A 1 187 ? 5.576 -3.459 -7.962 1.00 92.38 187 HIS A CA 1
ATOM 1524 C C . HIS A 1 187 ? 5.649 -3.178 -6.460 1.00 92.38 187 HIS A C 1
ATOM 1526 O O . HIS A 1 187 ? 5.404 -4.077 -5.659 1.00 92.38 187 HIS A O 1
ATOM 1532 N N . CYS A 1 188 ? 5.976 -1.950 -6.082 1.00 93.94 188 CYS A N 1
ATOM 1533 C CA . CYS A 1 188 ? 5.957 -1.488 -4.702 1.00 93.94 188 CYS A CA 1
ATOM 1534 C C . CYS A 1 188 ? 4.505 -1.380 -4.234 1.00 93.94 188 CYS A C 1
ATOM 1536 O O . CYS A 1 188 ? 3.721 -0.640 -4.823 1.00 93.94 188 CYS A O 1
ATOM 1538 N N . ILE A 1 189 ? 4.150 -2.121 -3.185 1.00 95.31 189 ILE A N 1
ATOM 1539 C CA . ILE A 1 189 ? 2.791 -2.171 -2.643 1.00 95.31 189 ILE A CA 1
ATOM 1540 C C . ILE A 1 189 ? 2.839 -1.802 -1.172 1.00 95.31 189 ILE A C 1
ATOM 1542 O O . ILE A 1 189 ? 3.549 -2.439 -0.395 1.00 95.31 189 ILE A O 1
ATOM 1546 N N . ILE A 1 190 ? 2.062 -0.788 -0.798 1.00 97.44 190 ILE A N 1
ATOM 1547 C CA . ILE A 1 190 ? 1.875 -0.397 0.595 1.00 97.44 190 ILE A CA 1
ATOM 1548 C C . ILE A 1 190 ? 0.444 -0.747 0.978 1.00 97.44 190 ILE A C 1
ATOM 1550 O O . ILE A 1 190 ? -0.502 -0.085 0.555 1.00 97.44 190 ILE A O 1
ATOM 1554 N N . GLU A 1 191 ? 0.294 -1.789 1.779 1.00 97.31 191 GLU A N 1
ATOM 1555 C CA . GLU A 1 191 ? -0.986 -2.229 2.315 1.00 97.31 191 GLU A CA 1
ATOM 1556 C C . GLU A 1 191 ? -1.442 -1.299 3.441 1.00 97.31 191 GLU A C 1
ATOM 1558 O O . GLU A 1 191 ? -0.638 -0.798 4.229 1.00 97.31 191 GLU A O 1
ATOM 1563 N N . CYS A 1 192 ? -2.746 -1.054 3.492 1.00 97.69 192 CYS A N 1
ATOM 1564 C CA . CYS A 1 192 ? -3.445 -0.227 4.465 1.00 97.69 192 CYS A CA 1
ATOM 1565 C C . CYS A 1 192 ? -4.534 -1.087 5.104 1.00 97.69 192 CYS A C 1
ATOM 1567 O O . CYS A 1 192 ? -5.583 -1.326 4.501 1.00 97.69 192 CYS A O 1
ATOM 1569 N N . ILE A 1 193 ? -4.264 -1.581 6.310 1.00 97.38 193 ILE A N 1
ATOM 1570 C CA . ILE A 1 193 ? -5.116 -2.554 6.994 1.00 97.38 193 ILE A CA 1
ATOM 1571 C C . ILE A 1 193 ? -5.763 -1.857 8.195 1.00 97.38 193 ILE A C 1
ATOM 1573 O O . ILE A 1 193 ? -5.079 -1.617 9.197 1.00 97.38 193 ILE A O 1
ATOM 1577 N N . PRO A 1 194 ? -7.055 -1.492 8.110 1.00 97.44 194 PRO A N 1
ATOM 1578 C CA . PRO A 1 194 ? -7.764 -0.897 9.232 1.00 97.44 194 PRO A CA 1
ATOM 1579 C C . PRO A 1 194 ? -8.033 -1.941 10.319 1.00 97.44 194 PRO A C 1
ATOM 1581 O O . PRO A 1 194 ? -8.560 -3.020 10.053 1.00 97.44 194 PRO A O 1
ATOM 1584 N N . VAL A 1 195 ? -7.712 -1.608 11.562 1.00 96.75 195 VAL A N 1
ATOM 1585 C CA . VAL A 1 195 ? -7.886 -2.481 12.726 1.00 96.75 195 VAL A CA 1
ATOM 1586 C C . VAL A 1 195 ? -8.555 -1.723 13.874 1.00 96.75 195 VAL A C 1
ATOM 1588 O O . VAL A 1 195 ? -8.406 -0.505 13.977 1.00 96.75 195 VAL A O 1
ATOM 1591 N N . PRO A 1 196 ? -9.277 -2.408 14.775 1.00 96.69 196 PRO A N 1
ATOM 1592 C CA . PRO A 1 196 ? -9.754 -1.789 16.009 1.00 96.69 196 PRO A CA 1
ATOM 1593 C C . PRO A 1 196 ? -8.595 -1.227 16.848 1.00 96.69 196 PRO A C 1
ATOM 1595 O O . PRO A 1 196 ? -7.508 -1.814 16.886 1.00 96.69 196 PRO A O 1
ATOM 1598 N N . LEU A 1 197 ? -8.841 -0.135 17.578 1.00 94.69 197 LEU A N 1
ATOM 1599 C CA . LEU A 1 197 ? -7.834 0.529 18.424 1.00 94.69 197 LEU A CA 1
ATOM 1600 C C . LEU A 1 197 ? -7.163 -0.428 19.427 1.00 94.69 197 LEU A C 1
ATOM 1602 O O . LEU A 1 197 ? -5.949 -0.381 19.626 1.00 94.69 197 LEU A O 1
ATOM 1606 N N . GLU A 1 198 ? -7.925 -1.360 20.005 1.00 93.56 198 GLU A N 1
ATOM 1607 C CA . GLU A 1 198 ? -7.406 -2.372 20.936 1.00 93.56 198 GLU A CA 1
ATOM 1608 C C . GLU A 1 198 ? -6.336 -3.283 20.318 1.00 93.56 198 GLU A C 1
ATOM 1610 O O . GLU A 1 198 ? -5.406 -3.717 21.004 1.00 93.56 198 GLU A O 1
ATOM 1615 N N . VAL A 1 199 ? -6.475 -3.583 19.023 1.00 94.00 199 VAL A N 1
ATOM 1616 C CA . VAL A 1 199 ? -5.525 -4.401 18.264 1.00 94.00 199 VAL A CA 1
ATOM 1617 C C . VAL A 1 199 ? -4.305 -3.563 17.899 1.00 94.00 199 VAL A C 1
ATOM 1619 O O . VAL A 1 199 ? -3.181 -4.031 18.087 1.00 94.00 199 VAL A O 1
ATOM 1622 N N . SER A 1 200 ? -4.508 -2.315 17.458 1.00 93.19 200 SER A N 1
ATOM 1623 C CA . SER A 1 200 ? -3.409 -1.398 17.118 1.00 93.19 200 SER A CA 1
ATOM 1624 C C . SER A 1 200 ? -2.459 -1.174 18.297 1.00 93.19 200 SER A C 1
ATOM 1626 O O . SER A 1 200 ? -1.247 -1.332 18.157 1.00 93.19 200 SER A O 1
ATOM 1628 N N . ASN A 1 201 ? -2.997 -0.955 19.501 1.00 92.69 201 ASN A N 1
ATOM 1629 C CA . ASN A 1 201 ? -2.197 -0.761 20.718 1.00 92.69 201 ASN A CA 1
ATOM 1630 C C . ASN A 1 201 ? -1.272 -1.951 21.034 1.00 92.69 201 ASN A C 1
ATOM 1632 O O . ASN A 1 201 ? -0.188 -1.777 21.594 1.00 92.69 201 ASN A O 1
ATOM 1636 N N . LYS A 1 202 ? -1.680 -3.171 20.664 1.00 93.56 202 LYS A N 1
ATOM 1637 C CA . LYS A 1 202 ? -0.902 -4.403 20.871 1.00 93.56 202 LYS A CA 1
ATOM 1638 C C . LYS A 1 202 ? 0.009 -4.727 19.685 1.00 93.56 202 LYS A C 1
ATOM 1640 O O . LYS A 1 202 ? 0.953 -5.503 19.844 1.00 93.56 202 LYS A O 1
ATOM 1645 N N . ALA A 1 203 ? -0.233 -4.143 18.511 1.00 91.62 203 ALA A N 1
ATOM 1646 C CA . ALA A 1 203 ? 0.497 -4.448 17.284 1.00 91.62 203 ALA A CA 1
ATOM 1647 C C . ALA A 1 203 ? 2.026 -4.299 17.432 1.00 91.62 203 ALA A C 1
ATOM 1649 O O . ALA A 1 203 ? 2.734 -5.237 17.054 1.00 91.62 203 ALA A O 1
ATOM 1650 N N . PRO A 1 204 ? 2.579 -3.236 18.061 1.00 91.44 204 PRO A N 1
ATOM 1651 C CA . PRO A 1 204 ? 4.024 -3.122 18.258 1.00 91.44 204 PRO A CA 1
ATOM 1652 C C . PRO A 1 204 ? 4.635 -4.293 19.037 1.00 91.44 204 PRO A C 1
ATOM 1654 O O . PRO A 1 204 ? 5.761 -4.694 18.748 1.00 91.44 204 PRO A O 1
ATOM 1657 N N . MET A 1 205 ? 3.916 -4.860 20.013 1.00 91.94 205 MET A N 1
ATOM 1658 C CA . MET A 1 205 ? 4.398 -6.020 20.769 1.00 91.94 205 MET A CA 1
ATOM 1659 C C . MET A 1 205 ? 4.469 -7.273 19.895 1.00 91.94 205 MET A C 1
ATOM 1661 O O . MET A 1 205 ? 5.461 -8.000 19.955 1.00 91.94 205 MET A O 1
ATOM 1665 N N . TYR A 1 206 ? 3.456 -7.508 19.056 1.00 90.06 206 TYR A N 1
ATOM 1666 C CA . TYR A 1 206 ? 3.446 -8.640 18.129 1.00 90.06 206 TYR A CA 1
ATOM 1667 C C . TYR A 1 206 ? 4.565 -8.537 17.092 1.00 90.06 206 TYR A C 1
ATOM 1669 O O . TYR A 1 206 ? 5.302 -9.504 16.909 1.00 90.06 206 TYR A O 1
ATOM 1677 N N . PHE A 1 207 ? 4.760 -7.362 16.485 1.00 88.56 207 PHE A N 1
ATOM 1678 C CA . PHE A 1 207 ? 5.838 -7.164 15.513 1.00 88.56 207 PHE A CA 1
ATOM 1679 C C . PHE A 1 207 ? 7.228 -7.301 16.138 1.00 88.56 207 PHE A C 1
ATOM 1681 O O . PHE A 1 207 ? 8.121 -7.842 15.495 1.00 88.56 207 PHE A O 1
ATOM 1688 N N . LYS A 1 208 ? 7.416 -6.879 17.398 1.00 89.44 208 LYS A N 1
ATOM 1689 C CA . LYS A 1 208 ? 8.672 -7.103 18.133 1.00 89.44 208 LYS A CA 1
ATOM 1690 C C . LYS A 1 208 ? 8.917 -8.583 18.420 1.00 89.44 208 LYS A C 1
ATOM 1692 O O . LYS A 1 208 ? 10.021 -9.060 18.196 1.00 89.44 208 LYS A O 1
ATOM 1697 N N . LYS A 1 209 ? 7.899 -9.313 18.890 1.00 88.94 209 LYS A N 1
ATOM 1698 C CA . LYS A 1 209 ? 8.010 -10.752 19.187 1.00 88.94 209 LYS A CA 1
ATOM 1699 C C . LYS A 1 209 ? 8.265 -11.584 17.929 1.00 88.94 209 LYS A C 1
ATOM 1701 O O . LYS A 1 209 ? 8.961 -12.589 18.000 1.00 88.94 209 LYS A O 1
ATOM 1706 N N . TRP A 1 210 ? 7.667 -11.190 16.807 1.00 74.81 210 TRP A N 1
ATOM 1707 C CA . TRP A 1 210 ? 7.746 -11.931 15.552 1.00 74.81 210 TRP A CA 1
ATOM 1708 C C . TRP A 1 210 ? 9.059 -11.723 14.793 1.00 74.81 210 TRP A C 1
ATOM 1710 O O . TRP A 1 210 ? 9.307 -12.471 13.853 1.00 74.81 210 TRP A O 1
ATOM 1720 N N . GLN A 1 211 ? 9.912 -10.763 15.177 1.00 63.00 211 GLN A N 1
ATOM 1721 C CA . GLN A 1 211 ? 11.222 -10.625 14.539 1.00 63.00 211 GLN A CA 1
ATOM 1722 C C . GLN A 1 211 ? 11.927 -11.987 14.577 1.00 63.00 211 GLN A C 1
ATOM 1724 O O . GLN A 1 211 ? 12.194 -12.479 15.678 1.00 63.00 211 GLN A O 1
ATOM 1729 N N . PRO A 1 212 ? 12.173 -12.627 13.414 1.00 60.34 212 PRO A N 1
ATOM 1730 C CA . PRO A 1 212 ? 12.845 -13.908 13.405 1.00 60.34 212 PRO A CA 1
ATOM 1731 C C . PRO A 1 212 ? 14.165 -13.682 14.122 1.00 60.34 212 PRO A C 1
ATOM 1733 O O . PRO A 1 212 ? 14.893 -12.753 13.762 1.00 60.34 212 PRO A O 1
ATOM 1736 N N . SER A 1 213 ? 14.427 -14.468 15.174 1.00 53.91 213 SER A N 1
ATOM 1737 C CA . SER A 1 213 ? 15.739 -14.515 15.813 1.00 53.91 213 SER A CA 1
ATOM 1738 C C . SER A 1 213 ? 16.735 -14.584 14.674 1.00 53.91 213 SER A C 1
ATOM 1740 O O . SER A 1 213 ? 16.667 -15.542 13.896 1.00 53.91 213 SER A O 1
ATOM 1742 N N . ALA A 1 214 ? 17.513 -13.511 14.497 1.00 51.44 214 ALA A N 1
ATOM 1743 C CA . ALA A 1 214 ? 18.369 -13.330 13.339 1.00 51.44 214 ALA A CA 1
ATOM 1744 C C . ALA A 1 214 ? 19.036 -14.668 13.039 1.00 51.44 214 ALA A C 1
ATOM 1746 O O . ALA A 1 214 ? 19.578 -15.288 13.961 1.00 51.44 214 ALA A O 1
ATOM 1747 N N . SER A 1 215 ? 18.872 -15.134 11.797 1.00 47.38 215 SER A N 1
ATOM 1748 C CA . SER A 1 215 ? 19.547 -16.310 11.259 1.00 47.38 215 SER A CA 1
ATOM 1749 C C . SER A 1 215 ? 20.950 -16.341 11.846 1.00 47.38 215 SER A C 1
ATOM 1751 O O . SER A 1 215 ? 21.753 -15.457 11.536 1.00 47.38 215 SER A O 1
ATOM 1753 N N . HIS A 1 216 ? 21.182 -17.260 12.785 1.00 34.06 216 HIS A N 1
ATOM 1754 C CA . HIS A 1 216 ? 22.523 -17.469 13.297 1.00 34.06 216 HIS A CA 1
ATOM 1755 C C . HIS A 1 216 ? 23.360 -17.889 12.083 1.00 34.06 216 HIS A C 1
ATOM 1757 O O . HIS A 1 216 ? 22.880 -18.734 11.319 1.00 34.06 216 HIS A O 1
ATOM 1763 N N . PRO A 1 217 ? 24.493 -17.212 11.837 1.00 41.91 217 PRO A N 1
ATOM 1764 C CA . PRO A 1 217 ? 25.360 -17.518 10.708 1.00 41.91 217 PRO A CA 1
ATOM 1765 C C . PRO A 1 217 ? 25.860 -18.964 10.758 1.00 41.91 217 PRO A C 1
ATOM 1767 O O . PRO A 1 217 ? 26.006 -19.503 11.880 1.00 41.91 217 PRO A O 1
#

pLDDT: mean 72.91, std 24.17, range [24.27, 97.94]

Secondary structure (DSSP, 8-state):
-------------PPP----------PPPPHHHHHHHHHHHHHHHHHHHHH-TT--TTS-GGGGGG-------------------------TTTT-TT-TT-TTS-GGGEEEE-SSEEEE--SS--SSTT-EEEEESS--SSGGGS-HHHHHHHHHHHHHHHHHHHTTTEEEEEEE----TTT--PPP-EEEEEEEHHHHHHHHHHHHHHS------

InterPro domains:
  IPR006768 Cwf19-like, C-terminal domain-1 [PF04677] (86-208)
  IPR036265 HIT-like superfamily [SSF54197] (93-168)
  IPR040194 Cwf19-like protein [PTHR12072] (23-209)